Protein AF-A0A7S1AY94-F1 (afdb_monomer_lite)

Structure (mmCIF, N/CA/C/O backbone):
data_AF-A0A7S1AY94-F1
#
_entry.id   AF-A0A7S1AY94-F1
#
loop_
_atom_site.group_PDB
_atom_site.id
_atom_site.type_symbol
_atom_site.label_atom_id
_atom_site.label_alt_id
_atom_site.label_comp_id
_atom_site.label_asym_id
_atom_site.label_entity_id
_atom_site.label_seq_id
_atom_site.pdbx_PDB_ins_code
_atom_site.Cartn_x
_atom_site.Cartn_y
_atom_site.Cartn_z
_atom_site.occupancy
_atom_site.B_iso_or_equiv
_atom_site.auth_seq_id
_atom_site.auth_comp_id
_atom_site.auth_asym_id
_atom_site.auth_atom_id
_atom_site.pdbx_PDB_model_num
ATOM 1 N N . PRO A 1 1 ? 7.513 -15.295 -4.481 1.00 57.03 1 PRO A N 1
ATOM 2 C CA . PRO A 1 1 ? 7.893 -14.793 -3.135 1.00 57.03 1 PRO A CA 1
ATOM 3 C C . PRO A 1 1 ? 6.820 -13.921 -2.450 1.00 57.03 1 PRO A C 1
ATOM 5 O O . PRO A 1 1 ? 6.559 -14.142 -1.277 1.00 57.03 1 PRO A O 1
ATOM 8 N N . ILE A 1 2 ? 6.185 -12.974 -3.158 1.00 75.19 2 ILE A N 1
ATOM 9 C CA . ILE A 1 2 ? 5.280 -11.975 -2.547 1.00 75.19 2 ILE A CA 1
ATOM 10 C C . ILE A 1 2 ? 3.963 -12.587 -2.041 1.00 75.19 2 ILE A C 1
ATOM 12 O O . ILE A 1 2 ? 3.565 -12.333 -0.910 1.00 75.19 2 ILE A O 1
ATOM 16 N N . VAL A 1 3 ? 3.303 -13.433 -2.843 1.00 84.75 3 VAL A N 1
ATOM 17 C CA . VAL A 1 3 ? 1.986 -13.995 -2.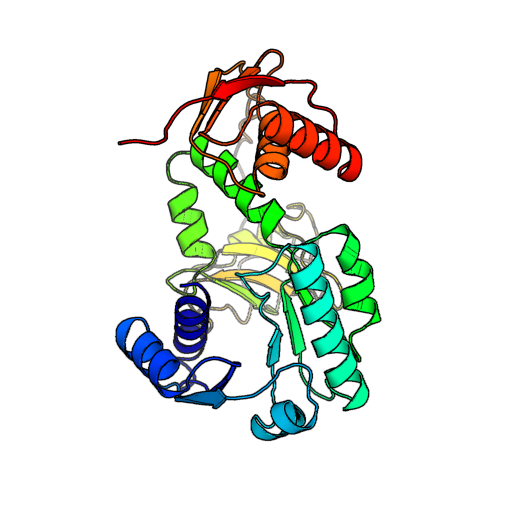480 1.00 84.75 3 VAL A CA 1
ATOM 18 C C . VAL A 1 3 ? 2.028 -14.844 -1.199 1.00 84.75 3 VAL A C 1
ATOM 20 O O . VAL A 1 3 ? 1.180 -14.614 -0.343 1.00 84.75 3 VAL A O 1
ATOM 23 N N . PRO A 1 4 ? 2.991 -15.770 -0.989 1.00 88.81 4 PRO A N 1
ATOM 24 C CA . PRO A 1 4 ? 3.096 -16.480 0.287 1.00 88.81 4 PRO A CA 1
ATOM 25 C C . PRO A 1 4 ? 3.266 -15.546 1.491 1.00 88.81 4 PRO A C 1
ATOM 27 O O . PRO A 1 4 ? 2.550 -15.702 2.473 1.00 88.81 4 PRO A O 1
ATOM 30 N N . ALA A 1 5 ? 4.144 -14.541 1.404 1.00 87.56 5 ALA A N 1
ATOM 31 C CA . ALA A 1 5 ? 4.337 -13.580 2.490 1.00 87.56 5 ALA A CA 1
ATOM 32 C C . ALA A 1 5 ? 3.034 -12.830 2.815 1.00 87.56 5 ALA A C 1
ATOM 34 O O . ALA A 1 5 ? 2.605 -12.825 3.963 1.00 87.56 5 ALA A O 1
ATOM 35 N N . LEU A 1 6 ? 2.337 -12.316 1.794 1.00 89.75 6 LEU A N 1
ATOM 36 C CA . LEU A 1 6 ? 1.037 -11.660 1.959 1.00 89.75 6 LEU A CA 1
ATOM 37 C C . LEU A 1 6 ? 0.004 -12.574 2.635 1.00 89.75 6 LEU A C 1
ATOM 39 O O . LEU A 1 6 ? -0.715 -12.144 3.531 1.00 89.75 6 LEU A O 1
ATOM 43 N N . VAL A 1 7 ? -0.081 -13.842 2.222 1.00 92.62 7 VAL A N 1
ATOM 44 C CA . VAL A 1 7 ? -1.015 -14.802 2.830 1.00 92.62 7 VAL A CA 1
ATOM 45 C C . VAL A 1 7 ? -0.649 -15.071 4.288 1.00 92.62 7 VAL A C 1
ATOM 47 O O . VAL A 1 7 ? -1.552 -15.159 5.116 1.00 92.62 7 VAL A O 1
ATOM 50 N N . SER A 1 8 ? 0.643 -15.173 4.609 1.00 91.62 8 SER A N 1
ATOM 51 C CA . SER A 1 8 ? 1.118 -15.349 5.985 1.00 91.62 8 SER A CA 1
ATOM 52 C C . SER A 1 8 ? 0.701 -14.176 6.876 1.00 91.62 8 SER A C 1
ATOM 54 O O . SER A 1 8 ? 0.123 -14.406 7.934 1.00 91.62 8 SER A O 1
ATOM 56 N N . GLU A 1 9 ? 0.910 -12.939 6.418 1.00 89.81 9 GLU A N 1
ATOM 57 C CA . GLU A 1 9 ? 0.506 -11.722 7.138 1.00 89.81 9 GLU A CA 1
ATOM 58 C C . GLU A 1 9 ? -1.014 -11.674 7.368 1.00 89.81 9 GLU A C 1
ATOM 60 O O . GLU A 1 9 ? -1.475 -11.445 8.482 1.00 89.81 9 GLU A O 1
ATOM 65 N N . LEU A 1 10 ?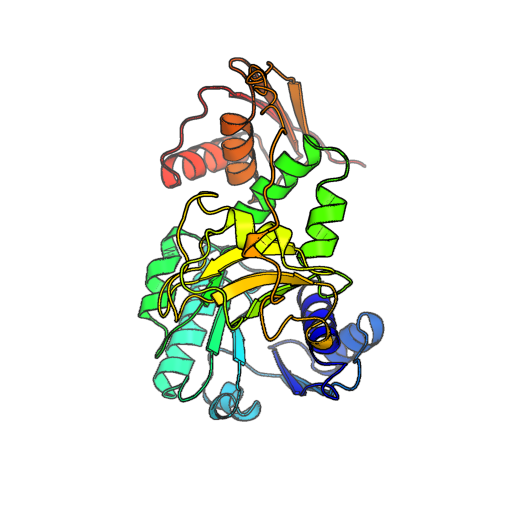 -1.823 -11.997 6.351 1.00 91.31 10 LEU A N 1
ATOM 66 C CA . LEU A 1 10 ? -3.287 -12.043 6.491 1.00 91.31 10 LEU A CA 1
ATOM 67 C C . LEU A 1 10 ? -3.768 -13.114 7.479 1.00 91.31 10 LEU A C 1
ATOM 69 O O . LEU A 1 10 ? -4.789 -12.923 8.145 1.00 91.31 10 LEU A O 1
ATOM 73 N N . CYS A 1 11 ? -3.072 -14.253 7.539 1.00 92.12 11 CYS A N 1
ATOM 74 C CA . CYS A 1 11 ? -3.369 -15.309 8.501 1.00 92.12 11 CYS A CA 1
ATOM 75 C C . CYS A 1 11 ? -3.012 -14.864 9.923 1.00 92.12 11 CYS A C 1
ATOM 77 O O . CYS A 1 11 ? -3.796 -15.095 10.845 1.00 92.12 11 CYS A O 1
ATOM 79 N N . PHE A 1 12 ? -1.863 -14.206 10.088 1.00 89.19 12 PHE A N 1
ATOM 80 C CA . PHE A 1 12 ? -1.405 -13.685 11.372 1.00 89.19 12 PHE A CA 1
ATOM 81 C C . PHE A 1 12 ? -2.360 -12.614 11.919 1.00 89.19 12 PHE A C 1
ATOM 83 O O . PHE A 1 12 ? -2.876 -12.772 13.022 1.00 89.19 12 PHE A O 1
ATOM 90 N N . ALA A 1 13 ? -2.738 -11.632 11.094 1.00 87.00 13 ALA A N 1
ATOM 91 C CA . ALA A 1 13 ? -3.668 -10.545 11.438 1.00 87.00 13 ALA A CA 1
ATOM 92 C C . ALA A 1 13 ? -5.055 -11.008 11.932 1.00 87.00 13 ALA A C 1
ATOM 94 O O . ALA A 1 13 ? -5.860 -10.227 12.442 1.00 87.00 13 ALA A O 1
ATOM 95 N N . ARG A 1 14 ? -5.412 -12.275 11.692 1.00 89.25 14 ARG A N 1
ATOM 96 C CA . ARG A 1 14 ? -6.701 -12.862 12.083 1.00 89.25 14 ARG A CA 1
ATOM 97 C C . ARG A 1 14 ? -6.565 -13.953 13.133 1.00 89.25 14 ARG A C 1
ATOM 99 O O . ARG A 1 14 ? -7.587 -14.501 13.542 1.00 89.25 14 ARG A O 1
ATOM 106 N N . GLN A 1 15 ? -5.352 -14.247 13.590 1.00 88.38 15 GLN A N 1
ATOM 107 C CA . GLN A 1 15 ? -5.077 -15.338 14.518 1.00 88.38 15 GLN A CA 1
ATOM 108 C C . GLN A 1 15 ? -5.901 -15.222 15.806 1.00 88.38 15 GLN A C 1
ATOM 110 O O . GLN A 1 15 ? -6.488 -16.212 16.248 1.00 88.38 15 GLN A O 1
ATOM 115 N N . GLU A 1 16 ? -5.991 -14.017 16.369 1.00 82.44 16 GLU A N 1
ATOM 116 C CA . GLU A 1 16 ? -6.664 -13.770 17.648 1.00 82.44 16 GLU A CA 1
ATOM 117 C C . GLU A 1 16 ? -8.185 -13.912 17.591 1.00 82.44 16 GLU A C 1
ATOM 119 O O . GLU A 1 16 ? -8.822 -14.323 18.558 1.00 82.44 16 GLU A O 1
ATOM 124 N N . VAL A 1 17 ? -8.780 -13.639 16.428 1.00 86.19 17 VAL A N 1
ATOM 125 C CA . VAL A 1 17 ? -10.224 -13.801 16.200 1.00 86.19 17 VAL A CA 1
ATOM 126 C C . VAL A 1 17 ? -10.589 -15.203 15.694 1.00 86.19 17 VAL A C 1
ATOM 128 O O . VAL A 1 17 ? -11.704 -15.414 15.218 1.00 86.19 17 VAL A O 1
ATOM 131 N N . GLY A 1 18 ? -9.666 -16.166 15.801 1.00 89.06 18 GLY A N 1
ATOM 132 C CA . GLY A 1 18 ? -9.879 -17.568 15.427 1.00 89.06 18 GLY A CA 1
ATOM 133 C C . GLY A 1 18 ? -9.477 -17.929 13.994 1.00 89.06 18 GLY A C 1
ATOM 134 O O . GLY A 1 18 ? -9.800 -19.023 13.539 1.00 89.06 18 GLY A O 1
ATOM 135 N N . GLY A 1 19 ? -8.761 -17.046 13.295 1.00 91.50 19 GLY A N 1
ATOM 136 C CA . GLY A 1 19 ? -8.315 -17.231 11.915 1.00 91.50 19 GLY A CA 1
ATOM 137 C C . GLY A 1 19 ? -9.287 -16.676 10.870 1.00 91.50 19 GLY A C 1
ATOM 138 O O . GLY A 1 19 ? -10.294 -16.034 11.170 1.00 91.50 19 GLY A O 1
ATOM 139 N N . THR A 1 20 ? -8.962 -16.895 9.597 1.00 93.88 20 THR A N 1
ATOM 140 C CA . THR A 1 20 ? -9.787 -16.480 8.453 1.00 93.88 20 THR A CA 1
ATOM 141 C C . THR A 1 20 ? -9.747 -17.506 7.322 1.00 93.88 20 THR A C 1
ATOM 143 O O . THR A 1 20 ? -8.946 -18.437 7.331 1.00 93.88 20 THR A O 1
ATOM 146 N N . VAL A 1 21 ? -10.604 -17.346 6.316 1.00 95.19 21 VAL A N 1
ATOM 147 C CA . VAL A 1 21 ? -10.530 -18.127 5.076 1.00 95.19 21 VAL A CA 1
ATOM 148 C C . VAL A 1 21 ? -9.922 -17.255 3.983 1.00 95.19 21 VAL A C 1
ATOM 150 O O . VAL A 1 21 ? -10.494 -16.228 3.620 1.00 95.19 21 VAL A O 1
ATOM 153 N N . VAL A 1 22 ? -8.777 -17.671 3.442 1.00 95.56 22 VAL A N 1
ATOM 154 C CA . VAL A 1 22 ? -8.109 -17.004 2.316 1.00 95.56 22 VAL A CA 1
ATOM 155 C C . VAL A 1 22 ? -8.263 -17.875 1.077 1.00 95.56 22 VAL A C 1
ATOM 157 O O . VAL A 1 22 ? -7.806 -19.015 1.051 1.00 95.56 22 VAL A O 1
ATOM 160 N N . VAL A 1 23 ? -8.898 -17.354 0.030 1.00 96.06 23 VAL A N 1
ATOM 161 C CA . VAL A 1 23 ? -9.056 -18.079 -1.237 1.00 96.06 23 VAL A CA 1
ATOM 162 C C . VAL A 1 23 ? -8.134 -17.470 -2.288 1.00 96.06 23 VAL A C 1
ATOM 164 O O . VAL A 1 23 ? -8.206 -16.275 -2.560 1.00 96.06 23 VAL A O 1
ATOM 167 N N . LEU A 1 24 ? -7.272 -18.293 -2.883 1.00 95.31 24 LEU A N 1
ATOM 168 C CA . LEU A 1 24 ? -6.313 -17.897 -3.911 1.00 95.31 24 LEU A CA 1
ATOM 169 C C . LEU A 1 24 ? -6.760 -18.432 -5.270 1.00 95.31 24 LEU A C 1
ATOM 171 O O . LEU A 1 24 ? -6.853 -19.647 -5.458 1.00 95.31 24 LEU A O 1
ATOM 175 N N . LEU A 1 25 ? -7.002 -17.528 -6.220 1.00 95.50 25 LEU A N 1
ATOM 176 C CA . LEU A 1 25 ? -7.240 -17.855 -7.624 1.00 95.50 25 LEU A CA 1
ATOM 177 C C . LEU A 1 25 ? -5.982 -17.551 -8.437 1.00 95.50 25 LEU A C 1
ATOM 179 O O . LEU A 1 25 ? -5.492 -16.424 -8.421 1.00 95.50 25 LEU A O 1
ATOM 183 N N . THR A 1 26 ? -5.458 -18.542 -9.151 1.00 92.88 26 THR A N 1
ATOM 184 C CA . THR A 1 26 ? -4.238 -18.384 -9.955 1.00 92.88 26 THR A CA 1
ATOM 185 C C . THR A 1 26 ? -4.252 -19.291 -11.179 1.00 92.88 26 THR A C 1
ATOM 187 O O . THR A 1 26 ? -4.924 -20.315 -11.192 1.00 92.88 26 THR A O 1
ATOM 190 N N . GLN A 1 27 ? -3.492 -18.941 -12.214 1.00 91.50 27 GLN A N 1
ATOM 191 C CA . GLN A 1 27 ? -3.277 -19.816 -13.373 1.00 91.50 27 GLN A CA 1
ATOM 192 C C . GLN A 1 27 ? -2.180 -20.864 -13.129 1.00 91.50 27 GLN A C 1
ATOM 194 O O . GLN A 1 27 ? -1.990 -21.752 -13.956 1.00 91.50 27 GLN A O 1
ATOM 199 N N . LEU A 1 28 ? -1.464 -20.772 -12.005 1.00 91.62 28 LEU A N 1
ATOM 200 C CA . LEU A 1 28 ? -0.450 -21.749 -11.617 1.00 91.62 28 LEU A CA 1
ATOM 201 C C . LEU A 1 28 ? -1.079 -23.091 -11.207 1.00 91.62 28 LEU A C 1
ATOM 203 O O . LEU A 1 28 ? -2.251 -23.176 -10.814 1.00 91.62 28 LEU A O 1
ATOM 207 N N . SER A 1 29 ? -0.261 -24.145 -11.273 1.00 93.62 29 SER A N 1
ATOM 208 C CA . SER A 1 29 ? -0.599 -25.472 -10.756 1.00 93.62 29 SER A CA 1
ATOM 209 C C . SER A 1 29 ? -0.996 -25.372 -9.287 1.00 93.62 29 SER A C 1
ATOM 211 O O . SER A 1 29 ? -0.263 -24.831 -8.459 1.00 93.62 29 SER A O 1
ATOM 213 N N . LYS A 1 30 ? -2.169 -25.919 -8.956 1.00 93.44 30 LYS A N 1
ATOM 214 C CA . LYS A 1 30 ? -2.660 -25.975 -7.577 1.00 93.44 30 LYS A CA 1
ATOM 215 C C . LYS A 1 30 ? -1.642 -26.639 -6.642 1.00 93.44 30 LYS A C 1
ATOM 217 O O . LYS A 1 30 ? -1.461 -26.160 -5.530 1.00 93.44 30 LYS A O 1
ATOM 222 N N . ILE A 1 31 ? -1.010 -27.724 -7.092 1.00 94.06 31 ILE A N 1
ATOM 223 C CA . ILE A 1 31 ? -0.069 -28.518 -6.287 1.00 94.06 31 ILE A CA 1
ATOM 224 C C . ILE A 1 31 ? 1.143 -27.657 -5.929 1.00 94.06 31 ILE A C 1
ATOM 226 O O . ILE A 1 31 ? 1.436 -27.474 -4.754 1.00 94.06 31 ILE A O 1
ATOM 230 N N . ASP A 1 32 ? 1.757 -27.034 -6.933 1.00 92.25 32 ASP A N 1
ATOM 231 C CA . ASP A 1 32 ? 2.959 -26.215 -6.777 1.00 92.25 32 ASP A CA 1
ATOM 232 C C . ASP A 1 32 ? 2.709 -25.030 -5.835 1.00 92.25 32 ASP A C 1
ATOM 234 O O . ASP A 1 32 ? 3.551 -24.684 -5.008 1.00 92.25 32 ASP A O 1
ATOM 238 N N . VAL A 1 33 ? 1.528 -24.410 -5.938 1.00 92.25 33 VAL A N 1
ATOM 239 C CA . VAL A 1 33 ? 1.134 -23.295 -5.069 1.00 92.25 33 VAL A CA 1
ATOM 240 C C . VAL A 1 33 ? 0.911 -23.771 -3.638 1.00 92.25 33 VAL A C 1
ATOM 242 O O . VAL A 1 33 ? 1.381 -23.122 -2.707 1.00 92.25 33 VAL A O 1
ATOM 245 N N . GLU A 1 34 ? 0.215 -24.890 -3.433 1.00 92.50 34 GLU A N 1
ATOM 246 C CA . GLU A 1 34 ? 0.016 -25.446 -2.092 1.00 92.50 34 GLU A CA 1
ATOM 247 C C . GLU A 1 34 ? 1.340 -25.850 -1.435 1.00 92.50 34 GLU A C 1
ATOM 249 O O . GLU A 1 34 ? 1.535 -25.573 -0.251 1.00 92.50 34 GLU A O 1
ATOM 254 N N . ASP A 1 35 ? 2.263 -26.443 -2.188 1.00 92.00 35 ASP A N 1
ATOM 255 C CA . ASP A 1 35 ? 3.587 -26.813 -1.688 1.00 92.00 35 ASP A CA 1
ATOM 256 C C . ASP A 1 35 ? 4.425 -25.575 -1.355 1.00 92.00 35 ASP A C 1
ATOM 258 O O . ASP A 1 35 ? 5.031 -25.506 -0.281 1.00 92.00 35 ASP A O 1
ATOM 262 N N . ALA A 1 36 ? 4.384 -24.546 -2.208 1.00 90.44 36 ALA A N 1
ATOM 263 C CA . ALA A 1 36 ? 5.028 -23.268 -1.930 1.00 90.44 36 ALA A CA 1
ATOM 264 C C . ALA A 1 36 ? 4.465 -22.603 -0.664 1.00 90.44 36 ALA A C 1
ATOM 266 O O . ALA A 1 36 ? 5.237 -22.067 0.129 1.00 90.44 36 ALA A O 1
ATOM 267 N N . LEU A 1 37 ? 3.149 -22.651 -0.437 1.00 91.75 37 LEU A N 1
ATOM 268 C CA . LEU A 1 37 ? 2.537 -22.119 0.784 1.00 91.75 37 LEU A CA 1
ATOM 269 C C . LEU A 1 37 ? 2.984 -22.922 2.011 1.00 91.75 37 LEU A C 1
ATOM 271 O O . LEU A 1 37 ? 3.516 -22.337 2.951 1.00 91.75 37 LEU A O 1
ATOM 275 N N . ARG A 1 38 ? 2.864 -24.256 1.986 1.00 89.75 38 ARG A N 1
ATOM 276 C CA . ARG A 1 38 ? 3.280 -25.126 3.107 1.00 89.75 38 ARG A CA 1
ATOM 277 C C . ARG A 1 38 ? 4.739 -24.912 3.513 1.00 89.75 38 ARG A C 1
ATOM 279 O O . ARG A 1 38 ? 5.054 -25.019 4.693 1.00 89.75 38 ARG A O 1
ATOM 286 N N . ALA A 1 39 ? 5.609 -24.613 2.551 1.00 88.69 39 ALA A N 1
ATOM 287 C CA . ALA A 1 39 ? 7.023 -24.369 2.808 1.00 88.69 39 ALA A CA 1
ATOM 288 C C . ALA A 1 39 ? 7.324 -22.987 3.420 1.00 88.69 39 ALA A C 1
ATOM 290 O O . ALA A 1 39 ? 8.357 -22.840 4.069 1.00 88.69 39 ALA A O 1
ATOM 291 N N . HIS A 1 40 ? 6.464 -21.980 3.218 1.00 85.00 40 HIS A N 1
ATOM 292 C CA . HIS A 1 40 ? 6.807 -20.579 3.505 1.00 85.00 40 HIS A CA 1
ATOM 293 C C . HIS A 1 40 ? 5.875 -19.860 4.486 1.00 85.00 40 HIS A C 1
ATOM 295 O O . HIS A 1 40 ? 6.230 -18.762 4.910 1.00 85.00 40 HIS A O 1
ATOM 301 N N . ILE A 1 41 ? 4.705 -20.410 4.837 1.00 88.94 41 ILE A N 1
ATOM 302 C CA . ILE A 1 41 ? 3.705 -19.668 5.625 1.00 88.94 41 ILE A CA 1
ATOM 303 C C . ILE A 1 41 ? 3.265 -20.396 6.891 1.00 88.94 41 ILE A C 1
ATOM 305 O O . ILE A 1 41 ? 3.194 -21.626 6.945 1.00 88.94 41 ILE A O 1
ATOM 309 N N . ARG A 1 42 ? 2.896 -19.608 7.905 1.00 87.38 42 ARG A N 1
ATOM 310 C CA . ARG A 1 42 ? 2.155 -20.089 9.074 1.00 87.38 42 ARG A CA 1
ATOM 311 C C . ARG A 1 42 ? 0.677 -19.789 8.871 1.00 87.38 42 ARG A C 1
ATOM 313 O O . ARG A 1 42 ? 0.300 -18.657 8.605 1.00 87.38 42 ARG A O 1
ATOM 320 N N . PHE A 1 43 ? -0.162 -20.812 9.005 1.00 89.06 43 PHE A N 1
ATOM 321 C CA . PHE A 1 43 ? -1.597 -20.671 8.762 1.00 89.06 43 PHE A CA 1
ATOM 322 C C . PHE A 1 43 ? -2.352 -20.006 9.919 1.00 89.06 43 PHE A C 1
ATOM 324 O O . PHE A 1 43 ? -3.442 -19.517 9.685 1.00 89.06 43 PHE A O 1
ATOM 331 N N . SER A 1 44 ? -1.819 -19.969 11.147 1.00 89.12 44 SER A N 1
ATOM 332 C CA . SER A 1 44 ? -2.395 -19.201 12.270 1.00 89.12 44 SER A CA 1
ATOM 333 C C . SER A 1 44 ? -3.923 -19.344 12.430 1.00 89.12 44 SER A C 1
ATOM 335 O O . SER A 1 44 ? -4.661 -18.365 12.389 1.00 89.12 44 SER A O 1
ATOM 337 N N . ASN A 1 45 ? -4.412 -20.586 12.555 1.00 92.38 45 ASN A N 1
ATOM 338 C CA . ASN A 1 45 ? -5.842 -20.961 12.619 1.00 92.38 45 ASN A CA 1
ATOM 339 C C . ASN A 1 45 ? -6.681 -20.642 11.364 1.00 92.38 45 ASN A C 1
ATOM 341 O O . ASN A 1 45 ? -7.883 -20.886 11.339 1.00 92.38 45 ASN A O 1
ATOM 345 N N . SER A 1 46 ? -6.057 -20.136 10.305 1.00 95.19 46 SER A N 1
ATOM 346 C CA . SER A 1 46 ? -6.700 -19.797 9.040 1.00 95.19 46 SER A CA 1
ATOM 347 C C . SER A 1 46 ? -6.705 -20.972 8.061 1.00 95.19 46 SER A C 1
ATOM 349 O O . SER A 1 46 ? -5.875 -21.884 8.113 1.00 95.19 46 SER A O 1
ATOM 351 N N . HIS A 1 47 ? -7.638 -20.933 7.116 1.00 94.31 47 HIS A N 1
ATOM 352 C CA . HIS A 1 47 ? -7.764 -21.911 6.042 1.00 94.31 47 HIS A CA 1
ATOM 353 C C . HIS A 1 47 ? -7.460 -21.261 4.696 1.00 94.31 47 HIS A C 1
ATOM 355 O O . HIS A 1 47 ? -8.164 -20.347 4.269 1.00 94.31 47 HIS A O 1
ATOM 361 N N . VAL A 1 48 ? -6.435 -21.759 4.001 1.00 94.94 48 VAL A N 1
ATOM 362 C CA . VAL A 1 48 ? -6.082 -21.284 2.658 1.00 94.94 48 VAL A CA 1
ATOM 363 C C . VAL A 1 48 ? -6.585 -22.273 1.615 1.00 94.94 48 VAL A C 1
ATOM 365 O O . VAL A 1 48 ? -6.278 -23.464 1.666 1.00 94.94 48 VAL A O 1
ATOM 368 N N . VAL A 1 49 ? -7.363 -21.778 0.658 1.00 95.00 49 VAL A N 1
ATOM 369 C CA . VAL A 1 49 ? -7.980 -22.576 -0.402 1.00 95.00 49 VAL A CA 1
ATOM 370 C C . VAL A 1 49 ? -7.435 -22.125 -1.748 1.00 95.00 49 VAL A C 1
ATOM 372 O O . VAL A 1 49 ? -7.663 -20.994 -2.163 1.00 95.00 49 VAL A O 1
ATOM 375 N N . VAL A 1 50 ? -6.763 -23.020 -2.469 1.00 95.38 50 VAL A N 1
ATOM 376 C CA . VAL A 1 50 ? -6.231 -22.725 -3.807 1.00 95.38 50 VAL A CA 1
ATOM 377 C C . VAL A 1 50 ? -7.198 -23.217 -4.887 1.00 95.38 50 VAL A C 1
ATOM 379 O O . VAL A 1 50 ? -7.728 -24.339 -4.825 1.00 95.38 50 VAL A O 1
ATOM 382 N N . ARG A 1 51 ? -7.446 -22.376 -5.892 1.00 95.81 51 ARG A N 1
ATOM 383 C CA . ARG A 1 51 ? -8.187 -22.706 -7.113 1.00 95.81 51 ARG A CA 1
ATOM 384 C C . ARG A 1 51 ? -7.378 -22.290 -8.334 1.00 95.81 51 ARG A C 1
ATOM 386 O O . ARG A 1 51 ? -6.825 -21.195 -8.377 1.00 95.81 51 ARG A O 1
ATOM 393 N N . THR A 1 52 ? -7.355 -23.166 -9.333 1.00 95.81 52 THR A N 1
ATOM 394 C CA . THR A 1 52 ? -6.755 -22.860 -10.630 1.00 95.81 52 THR A CA 1
ATOM 395 C C . THR A 1 52 ? -7.814 -22.285 -11.566 1.00 95.81 52 THR A C 1
ATOM 397 O O . THR A 1 52 ? -8.885 -22.878 -11.725 1.00 95.81 52 THR A O 1
ATOM 400 N N . GLY A 1 53 ? -7.523 -21.139 -12.174 1.00 94.75 53 GLY A N 1
ATOM 401 C CA . GLY A 1 53 ? -8.417 -20.453 -13.103 1.00 94.75 53 GLY A CA 1
ATOM 402 C C . GLY A 1 53 ? -7.858 -19.114 -13.575 1.00 94.75 53 GLY A C 1
ATOM 403 O O . GLY A 1 53 ? -6.821 -18.645 -13.104 1.00 94.75 53 GLY A O 1
ATOM 404 N N . ASP A 1 54 ? -8.544 -18.506 -14.532 1.00 93.00 54 ASP A N 1
ATOM 405 C CA . ASP A 1 54 ? -8.211 -17.203 -15.084 1.00 93.00 54 ASP A CA 1
ATOM 406 C C . ASP A 1 54 ? -9.007 -16.095 -14.388 1.00 93.00 54 ASP A C 1
ATOM 408 O O . ASP A 1 54 ? -10.231 -16.033 -14.469 1.00 93.00 54 ASP A O 1
ATOM 412 N N . VAL A 1 55 ? -8.295 -15.173 -13.744 1.00 91.44 55 VAL A N 1
ATOM 413 C CA . VAL A 1 55 ? -8.870 -14.005 -13.058 1.00 91.44 55 VAL A CA 1
ATOM 414 C C . VAL A 1 55 ? -9.670 -13.081 -13.988 1.00 91.44 55 VAL A C 1
ATOM 416 O O . VAL A 1 55 ? -10.487 -12.298 -13.511 1.00 91.44 55 VAL A O 1
ATOM 419 N N . ALA A 1 56 ? -9.465 -13.174 -15.306 1.00 88.81 56 ALA A N 1
ATOM 420 C CA . ALA A 1 56 ? -10.223 -12.426 -16.307 1.00 88.81 56 ALA A CA 1
ATOM 421 C C . ALA A 1 56 ? -11.568 -13.078 -16.689 1.00 88.81 56 ALA A C 1
ATOM 423 O O . ALA A 1 56 ? -12.316 -12.519 -17.490 1.00 88.81 56 ALA A O 1
ATOM 424 N N . LYS A 1 57 ? -11.893 -14.265 -16.159 1.00 94.06 57 LYS A N 1
ATOM 425 C CA . LYS A 1 57 ? -13.137 -14.980 -16.476 1.00 94.06 57 LYS A CA 1
ATOM 426 C C . LYS A 1 57 ? -14.093 -14.950 -15.294 1.00 94.06 57 LYS A C 1
ATOM 428 O O . LYS A 1 57 ? -13.778 -15.426 -14.206 1.00 94.06 57 LYS A O 1
ATOM 433 N N . ALA A 1 58 ? -15.312 -14.473 -15.537 1.00 92.94 58 ALA A N 1
ATOM 434 C CA . ALA A 1 58 ? -16.362 -14.428 -14.519 1.00 92.94 58 ALA A CA 1
ATOM 435 C C . ALA A 1 58 ? -16.675 -15.819 -13.931 1.00 92.94 58 ALA A C 1
ATOM 437 O O . ALA A 1 58 ? -16.936 -15.940 -12.739 1.00 92.94 58 ALA A O 1
ATOM 438 N N . GLU A 1 59 ? -16.597 -16.866 -14.756 1.00 94.56 59 GLU A N 1
ATOM 439 C CA . GLU A 1 59 ? -16.809 -18.266 -14.366 1.00 94.56 59 GLU A CA 1
ATOM 440 C C . GLU A 1 59 ? -15.801 -18.725 -13.302 1.00 94.56 59 GLU A C 1
ATOM 442 O O . GLU A 1 59 ? -16.156 -19.397 -12.335 1.00 94.56 59 GLU A O 1
ATOM 447 N N . ASP A 1 60 ? -14.534 -18.337 -13.467 1.00 95.56 60 ASP A N 1
ATOM 448 C CA . ASP A 1 60 ? -13.445 -18.714 -12.569 1.00 95.56 60 ASP A CA 1
ATOM 449 C C . ASP A 1 60 ? -13.482 -17.903 -11.270 1.00 95.56 60 ASP A C 1
ATOM 451 O O . ASP A 1 60 ? -13.221 -18.445 -10.195 1.00 95.56 60 ASP A O 1
ATOM 455 N N . LEU A 1 61 ? -13.895 -16.635 -11.342 1.00 93.62 61 LEU A N 1
ATOM 456 C CA . LEU A 1 61 ? -14.185 -15.820 -10.160 1.00 93.62 61 LEU A CA 1
ATOM 457 C C . LEU A 1 61 ? -15.378 -16.369 -9.350 1.00 93.62 61 LEU A C 1
ATOM 459 O O . LEU A 1 61 ? -15.404 -16.255 -8.122 1.00 93.62 61 LEU A O 1
ATOM 463 N N . ASP A 1 62 ? -16.354 -17.007 -10.002 1.00 91.81 62 ASP A N 1
ATOM 464 C CA . ASP A 1 62 ? -17.482 -17.650 -9.315 1.00 91.81 62 ASP A CA 1
ATOM 465 C C . ASP A 1 62 ? -17.038 -18.915 -8.551 1.00 91.81 62 ASP A C 1
ATOM 467 O O . ASP A 1 62 ? -17.534 -19.168 -7.453 1.00 91.81 62 ASP A O 1
ATOM 471 N N . LYS A 1 63 ? -16.019 -19.652 -9.038 1.00 92.50 63 LYS A N 1
ATOM 472 C CA . LYS A 1 63 ? -15.430 -20.820 -8.333 1.00 92.50 63 LYS A CA 1
ATOM 473 C C . LYS A 1 63 ? -14.854 -20.480 -6.958 1.00 92.50 63 LYS A C 1
ATOM 475 O O . LYS A 1 63 ? -14.732 -21.368 -6.111 1.00 92.50 63 LYS A O 1
ATOM 480 N N . VAL A 1 64 ? -14.450 -19.228 -6.754 1.00 93.25 64 VAL A N 1
ATOM 481 C CA . VAL A 1 64 ? -13.904 -18.724 -5.484 1.00 93.25 64 VAL A CA 1
ATOM 482 C C . VAL A 1 64 ? -14.927 -17.928 -4.679 1.00 93.25 64 VAL A C 1
ATOM 484 O O . VAL A 1 64 ? -14.570 -17.311 -3.680 1.00 93.25 64 VAL A O 1
ATOM 487 N N . SER A 1 65 ? -16.202 -17.958 -5.082 1.00 90.19 65 SER A N 1
ATOM 488 C CA . SER A 1 65 ? -17.289 -17.242 -4.412 1.00 90.19 65 SER A CA 1
ATOM 489 C C . SER A 1 65 ? -16.988 -15.753 -4.223 1.00 90.19 65 SER A C 1
ATOM 491 O O . SER A 1 65 ? -17.300 -15.195 -3.170 1.00 90.19 65 SER A O 1
ATOM 493 N N . VAL A 1 66 ? -16.411 -15.091 -5.242 1.00 89.94 66 VAL A N 1
ATOM 494 C CA . VAL A 1 66 ? -16.000 -13.672 -5.160 1.00 89.94 66 VAL A CA 1
ATOM 495 C C . VAL A 1 66 ? -17.124 -12.773 -4.632 1.00 89.94 66 VAL A C 1
ATOM 497 O O . VAL A 1 66 ? -16.881 -11.865 -3.846 1.00 89.94 66 VAL A O 1
ATOM 500 N N . LYS A 1 67 ? -18.380 -13.087 -4.980 1.00 87.56 67 LYS A N 1
ATOM 501 C CA . LYS A 1 67 ? -19.578 -12.336 -4.579 1.00 87.56 67 LYS A CA 1
ATOM 502 C C . LYS A 1 67 ? -19.790 -12.267 -3.063 1.00 87.56 67 LYS A C 1
ATOM 504 O O . LYS A 1 67 ? -20.382 -11.301 -2.596 1.00 87.56 67 LYS A O 1
ATOM 509 N N . ASN A 1 68 ? -19.305 -13.267 -2.328 1.00 88.44 68 ASN A N 1
ATOM 510 C CA . ASN A 1 68 ? -19.451 -13.393 -0.877 1.00 88.44 68 ASN A CA 1
ATOM 511 C C . ASN A 1 68 ? -18.184 -12.953 -0.123 1.00 88.44 68 ASN A C 1
ATOM 513 O O . ASN A 1 68 ? -18.146 -13.017 1.105 1.00 88.44 68 ASN A O 1
ATOM 517 N N . ALA A 1 69 ? -17.126 -12.555 -0.835 1.00 89.56 69 ALA A N 1
ATOM 518 C CA . ALA A 1 69 ? -15.875 -12.152 -0.215 1.00 89.56 69 ALA A CA 1
ATOM 519 C C . ALA A 1 69 ? -16.015 -10.772 0.442 1.00 89.56 69 ALA A C 1
ATOM 521 O O . ALA A 1 69 ? -16.403 -9.800 -0.209 1.00 89.56 69 ALA A O 1
ATOM 522 N N . ARG A 1 70 ? -15.629 -10.680 1.723 1.00 89.56 70 ARG A N 1
ATOM 523 C CA . ARG A 1 70 ? -15.531 -9.405 2.457 1.00 89.56 70 ARG A CA 1
ATOM 524 C C . ARG A 1 70 ? -14.480 -8.479 1.843 1.00 89.56 70 ARG A C 1
ATOM 526 O O . ARG A 1 70 ? -14.680 -7.270 1.783 1.00 89.56 70 ARG A O 1
ATOM 533 N N . THR A 1 71 ? -13.361 -9.048 1.404 1.00 91.31 71 THR A N 1
ATOM 534 C CA . THR A 1 71 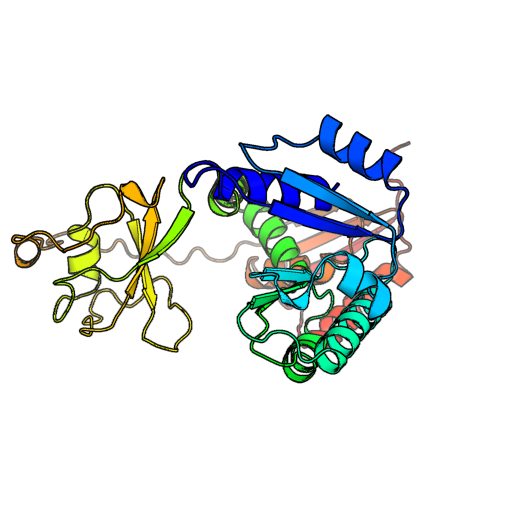? -12.251 -8.313 0.798 1.00 91.31 71 THR A CA 1
ATOM 535 C C . THR A 1 71 ? -11.713 -9.104 -0.386 1.00 91.31 71 THR A C 1
ATOM 537 O O . THR A 1 71 ? -11.495 -10.309 -0.262 1.00 91.31 71 THR A O 1
ATOM 540 N N . VAL A 1 72 ? -11.478 -8.437 -1.516 1.00 92.56 72 VAL A N 1
ATOM 541 C CA . VAL A 1 72 ? -10.750 -9.012 -2.659 1.00 92.56 72 VAL A CA 1
ATOM 542 C C . VAL A 1 72 ? -9.490 -8.196 -2.890 1.00 92.56 72 VAL A C 1
ATOM 544 O O . VAL A 1 72 ? -9.560 -6.981 -3.077 1.00 92.56 72 VAL A O 1
ATOM 547 N N . LEU A 1 73 ? -8.354 -8.889 -2.878 1.00 93.50 73 LEU A N 1
ATOM 548 C CA . LEU A 1 73 ? -7.037 -8.341 -3.172 1.00 93.50 73 LEU A CA 1
ATOM 549 C C . LEU A 1 73 ? -6.677 -8.708 -4.614 1.00 93.50 73 LEU A C 1
ATOM 551 O O . LEU A 1 73 ? -6.508 -9.889 -4.925 1.00 93.50 73 LEU A O 1
ATOM 555 N N . VAL A 1 74 ? -6.573 -7.717 -5.496 1.00 92.94 74 VAL A N 1
ATOM 556 C CA . VAL A 1 74 ? -6.106 -7.923 -6.871 1.00 92.94 74 VAL A CA 1
ATOM 557 C C . VAL A 1 74 ? -4.614 -7.618 -6.911 1.00 92.94 74 VAL A C 1
ATOM 559 O O . VAL A 1 74 ? -4.213 -6.457 -6.907 1.00 92.94 74 VAL A O 1
ATOM 562 N N . VAL A 1 75 ? -3.807 -8.677 -6.905 1.00 91.88 75 VAL A N 1
ATOM 563 C CA . VAL A 1 75 ? -2.340 -8.602 -6.914 1.00 91.88 75 VAL A CA 1
ATOM 564 C C . VAL A 1 75 ? -1.842 -8.480 -8.352 1.00 91.88 75 VAL A C 1
ATOM 566 O O . VAL A 1 75 ? -2.317 -9.188 -9.248 1.00 91.88 75 VAL A O 1
ATOM 569 N N . SER A 1 76 ? -0.875 -7.597 -8.568 1.00 89.06 76 SER A N 1
ATOM 570 C CA . SER A 1 76 ? -0.289 -7.357 -9.882 1.00 89.06 76 SER A CA 1
ATOM 571 C C . SER A 1 76 ? 0.575 -8.550 -10.320 1.00 89.06 76 SER A C 1
ATOM 573 O O . SER A 1 76 ? 1.350 -9.081 -9.521 1.00 89.06 76 SER A O 1
ATOM 575 N N . PRO A 1 77 ? 0.504 -8.995 -11.589 1.00 84.75 77 PRO A N 1
ATOM 576 C CA . PRO A 1 77 ? 1.370 -10.065 -12.076 1.00 84.75 77 PRO A CA 1
ATOM 577 C C . PRO A 1 77 ? 2.836 -9.605 -12.113 1.00 84.75 77 PRO A C 1
ATOM 579 O O . PRO A 1 77 ? 3.140 -8.542 -12.649 1.00 84.75 77 PRO A O 1
ATOM 582 N N . ALA A 1 78 ? 3.746 -10.427 -11.581 1.00 76.44 78 ALA A N 1
ATOM 583 C CA . ALA A 1 78 ? 5.174 -10.101 -11.502 1.00 76.44 78 ALA A CA 1
ATOM 584 C C . ALA A 1 78 ? 5.920 -10.263 -12.842 1.00 76.44 78 ALA A C 1
ATOM 586 O O . ALA A 1 78 ? 6.876 -9.543 -13.104 1.00 76.44 78 ALA A O 1
ATOM 587 N N . ASP A 1 79 ? 5.469 -11.175 -13.709 1.00 82.75 79 ASP A N 1
ATOM 588 C CA . ASP A 1 79 ? 6.197 -11.560 -14.932 1.00 82.75 79 ASP A CA 1
ATOM 589 C C . ASP A 1 79 ? 5.817 -10.717 -16.163 1.00 82.75 79 ASP A C 1
ATOM 591 O O . ASP A 1 79 ? 5.936 -11.161 -17.303 1.00 82.75 79 ASP A O 1
ATOM 595 N N . HIS A 1 80 ? 5.248 -9.531 -15.950 1.00 83.19 80 HIS A N 1
ATOM 596 C CA . HIS A 1 80 ? 4.731 -8.662 -17.007 1.00 83.19 80 HIS A CA 1
ATOM 597 C C . HIS A 1 80 ? 5.391 -7.285 -16.925 1.00 83.19 80 HIS A C 1
ATOM 599 O O . HIS A 1 80 ? 5.820 -6.851 -15.858 1.00 83.19 80 HIS A O 1
ATOM 605 N N . SER A 1 81 ? 5.431 -6.560 -18.047 1.00 88.00 81 SER A N 1
ATOM 606 C CA . SER A 1 81 ? 5.741 -5.129 -17.990 1.00 88.00 81 SER A CA 1
ATOM 607 C C . SER A 1 81 ? 4.696 -4.399 -17.144 1.00 88.00 81 SER A C 1
ATOM 609 O O . SER A 1 81 ? 3.545 -4.833 -17.060 1.00 88.00 81 SER A O 1
ATOM 611 N N . ARG A 1 82 ? 5.066 -3.256 -16.560 1.00 87.62 82 ARG A N 1
ATOM 612 C CA . ARG A 1 82 ? 4.165 -2.444 -15.721 1.00 87.62 82 ARG A CA 1
ATOM 613 C C . ARG A 1 82 ? 2.860 -2.093 -16.445 1.00 87.62 82 ARG A C 1
ATOM 615 O O . ARG A 1 82 ? 1.786 -2.169 -15.857 1.00 87.62 82 ARG A O 1
ATOM 622 N N . GLU A 1 83 ? 2.937 -1.767 -17.735 1.00 90.25 83 GLU A N 1
ATOM 623 C CA . GLU A 1 83 ? 1.771 -1.509 -18.586 1.00 90.25 83 GLU A CA 1
ATOM 624 C C . GLU A 1 83 ? 0.874 -2.740 -18.757 1.00 90.25 83 GLU A C 1
ATOM 626 O O . GLU A 1 83 ? -0.346 -2.632 -18.638 1.00 90.25 83 GLU A O 1
ATOM 631 N N . ALA A 1 84 ? 1.463 -3.904 -19.045 1.00 92.06 84 ALA A N 1
ATOM 632 C CA . ALA A 1 84 ? 0.706 -5.137 -19.244 1.00 92.06 84 ALA A CA 1
ATOM 633 C C . ALA A 1 84 ? 0.097 -5.648 -17.929 1.00 92.06 84 ALA A C 1
ATOM 635 O O . ALA A 1 84 ? -1.021 -6.166 -17.927 1.00 92.06 84 ALA A O 1
ATOM 636 N N . ALA A 1 85 ? 0.805 -5.457 -16.816 1.00 92.31 85 ALA A N 1
ATOM 637 C CA . ALA A 1 85 ? 0.329 -5.770 -15.481 1.00 92.31 85 ALA A CA 1
ATOM 638 C C . ALA A 1 85 ? -0.914 -4.943 -15.122 1.00 92.31 85 ALA A C 1
ATOM 640 O O . ALA A 1 85 ? -1.959 -5.522 -14.825 1.00 92.31 85 ALA A O 1
ATOM 641 N N . ASP A 1 86 ? -0.852 -3.617 -15.276 1.00 93.62 86 ASP A N 1
ATOM 642 C CA . ASP A 1 86 ? -2.000 -2.736 -15.028 1.00 93.62 86 ASP A CA 1
ATOM 643 C C . ASP A 1 86 ? -3.180 -3.029 -15.957 1.00 93.62 86 ASP A C 1
ATOM 645 O O . ASP A 1 86 ? -4.328 -3.044 -15.509 1.00 93.62 86 ASP A O 1
ATOM 649 N N . ALA A 1 87 ? -2.922 -3.300 -17.241 1.00 94.06 87 ALA A N 1
ATOM 650 C CA . ALA A 1 87 ? -3.972 -3.668 -18.189 1.00 94.06 87 ALA A CA 1
ATOM 651 C C . ALA A 1 87 ? -4.696 -4.954 -17.761 1.00 94.06 87 ALA A C 1
ATOM 653 O O . ALA A 1 87 ? -5.926 -5.035 -17.836 1.00 94.06 87 ALA A O 1
ATOM 654 N N . ARG A 1 88 ? -3.949 -5.947 -17.262 1.00 93.25 88 ARG A N 1
ATOM 655 C CA . ARG A 1 88 ? -4.524 -7.185 -16.733 1.00 93.25 88 ARG A CA 1
ATOM 656 C C . ARG A 1 88 ? -5.336 -6.926 -15.466 1.00 93.25 88 ARG A C 1
ATOM 658 O O . ARG A 1 88 ? -6.465 -7.399 -15.381 1.00 93.25 88 ARG A O 1
ATOM 665 N N . THR A 1 89 ? -4.811 -6.140 -14.529 1.00 93.62 89 THR A N 1
ATOM 666 C CA . THR A 1 89 ? -5.520 -5.748 -13.301 1.00 93.62 89 THR A CA 1
ATOM 667 C C . THR A 1 89 ? -6.827 -5.008 -13.618 1.00 93.62 89 THR A C 1
ATOM 669 O O . THR A 1 89 ? -7.877 -5.351 -13.075 1.00 93.62 89 THR A O 1
ATOM 672 N N . LEU A 1 90 ? -6.817 -4.060 -14.562 1.00 93.56 90 LEU A N 1
ATOM 673 C CA . LEU A 1 90 ? -8.027 -3.368 -15.030 1.00 93.56 90 LEU A CA 1
ATOM 674 C C . LEU A 1 90 ? -9.049 -4.332 -15.644 1.00 93.56 90 LEU A C 1
ATOM 676 O O . LEU A 1 90 ? -10.248 -4.193 -15.406 1.00 93.56 90 LEU A O 1
ATOM 680 N N . HIS A 1 91 ? -8.597 -5.334 -16.399 1.00 93.19 91 HIS A N 1
ATOM 681 C CA . HIS A 1 91 ? -9.487 -6.343 -16.973 1.00 93.19 91 HIS A CA 1
ATOM 682 C C . HIS A 1 91 ? -10.188 -7.183 -15.891 1.00 93.19 91 HIS A C 1
ATOM 684 O O . HIS A 1 91 ? -11.391 -7.446 -15.994 1.00 93.19 91 HIS A O 1
ATOM 690 N N . VAL A 1 92 ? -9.476 -7.541 -14.818 1.00 93.06 92 VAL A N 1
ATOM 691 C CA . VAL A 1 92 ? -10.068 -8.216 -13.649 1.00 93.06 92 VAL A CA 1
ATOM 692 C C . VAL A 1 92 ? -11.154 -7.339 -13.020 1.00 93.06 92 VAL A C 1
ATOM 694 O O . VAL A 1 92 ? -12.271 -7.807 -12.793 1.00 93.06 92 VAL A O 1
ATOM 697 N N . LEU A 1 93 ? -10.886 -6.043 -12.834 1.00 92.62 93 LEU A N 1
ATOM 698 C CA . LEU A 1 93 ? -11.869 -5.105 -12.283 1.00 92.62 93 LEU A CA 1
ATOM 699 C C . LEU A 1 93 ? -13.101 -4.928 -13.179 1.00 92.62 93 LEU A C 1
ATOM 701 O O . LEU A 1 93 ? -14.220 -4.904 -12.669 1.00 92.62 93 LEU A O 1
ATOM 705 N N . LEU A 1 94 ? -12.932 -4.856 -14.503 1.00 92.25 94 LEU A N 1
ATOM 706 C CA . LEU A 1 94 ? -14.051 -4.811 -15.456 1.00 92.25 94 LEU A CA 1
ATOM 707 C C . LEU A 1 94 ? -14.910 -6.077 -15.376 1.00 92.25 94 LEU A C 1
ATOM 709 O O . LEU A 1 94 ? -16.142 -6.003 -15.397 1.00 92.25 94 LEU A O 1
ATOM 713 N N . THR A 1 95 ? -14.267 -7.234 -15.226 1.00 92.50 95 THR A N 1
ATOM 714 C CA . THR A 1 95 ? -14.953 -8.517 -15.038 1.00 92.50 95 THR A CA 1
ATOM 715 C C . THR A 1 95 ? -15.764 -8.502 -13.743 1.00 92.50 95 THR A C 1
ATOM 717 O O . THR A 1 95 ? -16.962 -8.787 -13.764 1.00 92.50 95 THR A O 1
ATOM 720 N N . MET A 1 96 ? -15.172 -8.065 -12.631 1.00 91.06 96 MET A N 1
ATOM 721 C CA . MET A 1 96 ? -15.858 -7.942 -11.338 1.00 91.06 96 MET A CA 1
ATOM 722 C C . MET A 1 96 ? -17.007 -6.921 -11.382 1.00 91.06 96 MET A C 1
ATOM 724 O O . MET A 1 96 ? -18.089 -7.180 -10.845 1.00 91.06 96 MET A O 1
ATOM 728 N N . ARG A 1 97 ? -16.834 -5.816 -12.119 1.00 89.94 97 ARG A N 1
ATOM 729 C CA . ARG A 1 97 ? -17.892 -4.830 -12.385 1.00 89.94 97 ARG A CA 1
ATOM 730 C C . ARG A 1 97 ? -19.065 -5.449 -13.142 1.00 89.94 97 ARG A C 1
ATOM 732 O O . ARG A 1 97 ? -20.212 -5.220 -12.762 1.00 89.94 97 ARG A O 1
ATOM 739 N N . SER A 1 98 ? -18.802 -6.270 -14.163 1.00 89.88 98 SER A N 1
ATOM 740 C CA . SER A 1 98 ? -19.853 -7.006 -14.889 1.00 89.88 98 SER A CA 1
ATOM 741 C C . SER A 1 98 ? -20.640 -7.961 -13.978 1.00 89.88 98 SER A C 1
ATOM 743 O O . SER A 1 98 ? -21.845 -8.143 -14.152 1.00 89.88 98 SER A O 1
ATOM 745 N N . MET A 1 99 ? -19.986 -8.493 -12.940 1.00 88.94 99 MET A N 1
ATOM 746 C CA . MET A 1 99 ? -20.593 -9.355 -11.921 1.00 88.94 99 MET A CA 1
ATOM 747 C C . MET A 1 99 ? -21.335 -8.573 -10.821 1.00 88.94 99 MET A C 1
ATOM 749 O O . MET A 1 99 ? -21.931 -9.193 -9.935 1.00 88.94 99 MET A O 1
ATOM 753 N N . LYS A 1 100 ? -21.342 -7.231 -10.883 1.00 86.44 100 LYS A N 1
ATOM 754 C CA . LYS A 1 100 ? -21.911 -6.320 -9.871 1.00 86.44 100 LYS A CA 1
ATOM 755 C C . LYS A 1 100 ? -21.307 -6.531 -8.477 1.00 86.44 100 LYS A C 1
ATOM 757 O O . LYS A 1 100 ? -22.044 -6.613 -7.491 1.00 86.44 100 LYS A O 1
ATOM 762 N N . TRP A 1 101 ? -19.986 -6.682 -8.414 1.00 82.94 101 TRP A N 1
ATOM 763 C CA . TRP A 1 101 ? -19.214 -6.762 -7.172 1.00 82.94 101 TRP A CA 1
ATOM 764 C C . TRP A 1 101 ? -18.211 -5.594 -7.109 1.00 82.94 101 TRP A C 1
ATOM 766 O O . TRP A 1 101 ? -17.624 -5.288 -8.151 1.00 82.94 101 TRP A O 1
ATOM 776 N N . PRO A 1 102 ? -17.980 -4.952 -5.942 1.00 75.81 102 PRO A N 1
ATOM 777 C CA . PRO A 1 102 ? -18.464 -5.303 -4.596 1.00 75.81 102 PRO A CA 1
ATOM 778 C C . PRO A 1 102 ? -19.921 -4.913 -4.326 1.00 75.81 102 PRO A C 1
ATOM 780 O O . PRO A 1 102 ? -20.392 -3.900 -4.828 1.00 75.81 102 PRO A O 1
ATOM 783 N N . ARG A 1 103 ? -20.627 -5.711 -3.509 1.00 74.44 103 ARG A N 1
ATOM 784 C CA . ARG A 1 103 ? -21.920 -5.316 -2.910 1.00 74.44 103 ARG A CA 1
ATOM 785 C C . ARG A 1 103 ? -21.726 -4.838 -1.474 1.00 74.44 103 ARG A C 1
ATOM 787 O O . ARG A 1 103 ? -22.013 -3.689 -1.191 1.00 74.44 103 ARG A O 1
ATOM 794 N N . ASP A 1 104 ? -21.137 -5.702 -0.646 1.00 76.19 104 ASP A N 1
ATOM 795 C CA . ASP A 1 104 ? -20.882 -5.475 0.784 1.00 76.19 104 ASP A CA 1
ATOM 796 C C . ASP A 1 104 ? -19.423 -5.821 1.150 1.00 76.19 104 ASP A C 1
ATOM 798 O O . ASP A 1 104 ? -19.145 -6.519 2.126 1.00 76.19 104 ASP A O 1
ATOM 802 N N . GLY A 1 105 ? -18.467 -5.393 0.322 1.00 82.06 105 GLY A N 1
ATOM 803 C CA . GLY A 1 105 ? -17.053 -5.722 0.502 1.00 82.06 105 GLY A CA 1
ATOM 804 C C . GLY A 1 105 ? -16.109 -4.650 -0.028 1.00 82.06 105 GLY A C 1
ATOM 805 O O . GLY A 1 105 ? -16.523 -3.714 -0.709 1.00 82.06 105 GLY A O 1
ATOM 806 N N . THR A 1 106 ? -14.825 -4.807 0.279 1.00 88.25 106 THR A N 1
ATOM 807 C CA . THR A 1 106 ? -13.766 -3.872 -0.119 1.00 88.25 106 THR A CA 1
ATOM 808 C C . THR A 1 106 ? -12.879 -4.494 -1.188 1.00 88.25 106 THR A C 1
ATOM 810 O O . THR A 1 106 ? -12.505 -5.665 -1.103 1.00 88.25 106 THR A O 1
ATOM 813 N N . CYS A 1 107 ? -12.508 -3.706 -2.193 1.00 90.31 107 CYS A N 1
ATOM 814 C CA . CYS A 1 107 ? -11.521 -4.106 -3.187 1.00 90.31 107 CYS A CA 1
ATOM 815 C C . CYS A 1 107 ? -10.215 -3.359 -2.931 1.00 90.31 107 CYS A C 1
ATOM 817 O O . CYS A 1 107 ? -10.222 -2.130 -2.889 1.00 90.31 107 CYS A O 1
ATOM 819 N N . VAL A 1 108 ? -9.116 -4.094 -2.774 1.00 92.12 108 VAL A N 1
ATOM 820 C CA . VAL A 1 108 ? -7.769 -3.516 -2.753 1.00 92.12 108 VAL A CA 1
ATOM 821 C C . VAL A 1 108 ? -7.058 -3.957 -4.018 1.00 92.12 108 VAL A C 1
ATOM 823 O O . VAL A 1 108 ? -7.050 -5.142 -4.356 1.00 92.12 108 VAL A O 1
ATOM 826 N N . VAL A 1 109 ? -6.483 -2.999 -4.727 1.00 92.56 109 VAL A N 1
ATOM 827 C CA . VAL A 1 109 ? -5.891 -3.209 -6.043 1.00 92.56 109 VAL A CA 1
ATOM 828 C C . VAL A 1 109 ? -4.437 -2.791 -5.999 1.00 92.56 109 VAL A C 1
ATOM 830 O O . VAL A 1 109 ? -4.134 -1.652 -5.658 1.00 92.56 109 VAL A O 1
ATOM 833 N N . GLU A 1 110 ? -3.542 -3.690 -6.381 1.00 92.75 110 GLU A N 1
ATOM 834 C CA . GLU A 1 110 ? -2.150 -3.342 -6.631 1.00 92.75 110 GLU A CA 1
ATOM 835 C C . GLU A 1 110 ? -1.991 -2.862 -8.080 1.00 92.75 110 GLU A C 1
ATOM 837 O O . GLU A 1 110 ? -2.196 -3.615 -9.037 1.00 92.75 110 GLU A O 1
ATOM 842 N N . GLY A 1 111 ? -1.622 -1.594 -8.235 1.00 91.81 111 GLY A N 1
ATOM 843 C CA . GLY A 1 111 ? -1.233 -0.989 -9.500 1.00 91.81 111 GLY A CA 1
ATOM 844 C C . GLY A 1 111 ? 0.277 -0.780 -9.588 1.00 91.81 111 GLY A C 1
ATOM 845 O O . GLY A 1 111 ? 0.979 -0.630 -8.591 1.00 91.81 111 GLY A O 1
ATOM 846 N N . GLN A 1 112 ? 0.787 -0.716 -10.808 1.00 89.62 112 GLN A N 1
ATOM 847 C CA . GLN A 1 112 ? 2.196 -0.487 -11.103 1.00 89.62 112 GLN A CA 1
ATOM 848 C C . GLN A 1 112 ? 2.472 0.957 -11.510 1.00 89.62 112 GLN A C 1
ATOM 850 O O . GLN A 1 112 ? 3.590 1.440 -11.313 1.00 89.62 112 GLN A O 1
ATOM 855 N N . LEU A 1 113 ? 1.499 1.661 -12.100 1.00 87.12 113 LEU A N 1
ATOM 856 C CA . LEU A 1 113 ? 1.706 2.990 -12.676 1.00 87.12 113 LEU A CA 1
ATOM 857 C C . LEU A 1 113 ? 0.805 4.045 -12.015 1.00 87.12 113 LEU A C 1
ATOM 859 O O . LEU A 1 113 ? -0.416 3.986 -12.171 1.00 87.12 113 LEU A O 1
ATOM 863 N N . PRO A 1 114 ? 1.375 5.100 -11.394 1.00 86.00 114 PRO A N 1
ATOM 864 C CA . PRO A 1 114 ? 0.583 6.161 -10.763 1.00 86.00 114 PRO A CA 1
ATOM 865 C C . PRO A 1 114 ? -0.407 6.847 -11.719 1.00 86.00 114 PRO A C 1
ATOM 867 O O . PRO A 1 114 ? -1.511 7.212 -11.334 1.00 86.00 114 PRO A O 1
ATOM 870 N N . ARG A 1 115 ? -0.060 6.964 -13.009 1.00 86.00 115 ARG A N 1
ATOM 871 C CA . ARG A 1 115 ? -0.945 7.551 -14.035 1.00 86.00 115 ARG A CA 1
ATOM 872 C C . ARG A 1 115 ? -2.260 6.783 -14.237 1.00 86.00 115 ARG A C 1
ATOM 874 O O . ARG A 1 115 ? -3.226 7.369 -14.714 1.00 86.00 115 ARG A O 1
ATOM 881 N N . ASN A 1 116 ? -2.292 5.497 -13.885 1.00 90.31 116 ASN A N 1
ATOM 882 C CA . ASN A 1 116 ? -3.465 4.641 -14.036 1.00 90.31 116 ASN A CA 1
ATOM 883 C C . ASN A 1 116 ? -4.368 4.649 -12.792 1.00 90.31 116 ASN A C 1
ATOM 885 O O . ASN A 1 116 ? -5.459 4.090 -12.857 1.00 90.31 116 ASN A O 1
ATOM 889 N N . LEU A 1 117 ? -3.976 5.321 -11.697 1.00 88.75 117 LEU A N 1
ATOM 890 C CA . LEU A 1 117 ? -4.771 5.423 -10.461 1.00 88.75 117 LEU A CA 1
ATOM 891 C C . LEU A 1 117 ? -6.222 5.821 -10.741 1.00 88.75 117 LEU A C 1
ATOM 893 O O . LEU A 1 117 ? -7.154 5.156 -10.295 1.00 88.75 117 LEU A O 1
ATOM 897 N N . ARG A 1 118 ? -6.418 6.860 -11.563 1.00 89.12 118 ARG A N 1
ATOM 898 C CA . ARG A 1 118 ? -7.753 7.320 -11.960 1.00 89.12 118 ARG A CA 1
ATOM 899 C C . ARG A 1 118 ? -8.571 6.213 -12.635 1.00 89.12 118 ARG A C 1
ATOM 901 O O . ARG A 1 118 ? -9.740 6.045 -12.309 1.00 89.12 118 ARG A O 1
ATOM 908 N N . LEU A 1 119 ? -7.958 5.450 -13.542 1.00 91.19 119 LEU A N 1
ATOM 909 C CA . LEU A 1 119 ? -8.636 4.362 -14.248 1.00 91.19 119 LEU A CA 1
ATOM 910 C C . LEU A 1 119 ? -9.049 3.250 -13.285 1.00 91.19 119 LEU A C 1
ATOM 912 O O . LEU A 1 119 ? -10.157 2.736 -13.406 1.00 91.19 119 LEU A O 1
ATOM 916 N N . PHE A 1 120 ? -8.202 2.903 -12.314 1.00 91.38 120 PHE A N 1
ATOM 917 C CA . PHE A 1 120 ? -8.546 1.903 -11.303 1.00 91.38 120 PHE A CA 1
ATOM 918 C C . PHE A 1 120 ? -9.776 2.321 -10.485 1.00 91.38 120 PHE A C 1
ATOM 920 O O . PHE A 1 120 ? -10.721 1.537 -10.375 1.00 91.38 120 PHE A O 1
ATOM 927 N N . HIS A 1 121 ? -9.814 3.571 -10.010 1.00 87.50 121 HIS A N 1
ATOM 928 C CA . HIS A 1 121 ? -10.959 4.097 -9.259 1.00 87.50 121 HIS A CA 1
ATOM 929 C C . HIS A 1 121 ? -12.245 4.183 -10.097 1.00 87.50 121 HIS A C 1
ATOM 931 O O . HIS A 1 121 ? -13.317 3.861 -9.597 1.00 87.50 121 HIS A O 1
ATOM 937 N N . GLU A 1 122 ? -12.163 4.577 -11.373 1.00 87.50 122 GLU A N 1
ATOM 938 C CA . GLU A 1 122 ? -13.338 4.668 -12.260 1.00 87.50 122 GLU A CA 1
ATOM 939 C C . GLU A 1 122 ? -13.867 3.293 -12.706 1.00 87.50 122 GLU A C 1
ATOM 941 O O . GLU A 1 122 ? -15.052 3.141 -13.029 1.00 87.50 122 GLU A O 1
ATOM 946 N N . THR A 1 123 ? -12.989 2.289 -12.751 1.00 87.00 123 THR A N 1
ATOM 947 C CA . THR A 1 123 ? -13.324 0.945 -13.233 1.00 87.00 123 THR A CA 1
ATOM 948 C C . THR A 1 123 ? -14.034 0.124 -12.166 1.00 87.00 123 THR A C 1
ATOM 950 O O . THR A 1 123 ? -14.951 -0.632 -12.506 1.00 87.00 123 THR A O 1
ATOM 953 N N . CYS A 1 124 ? -13.663 0.278 -10.892 1.00 77.69 124 CYS A N 1
ATOM 954 C CA . CYS A 1 124 ? -14.299 -0.472 -9.817 1.00 77.69 124 CYS A CA 1
ATOM 955 C C . CYS A 1 124 ? -15.793 -0.125 -9.693 1.00 77.69 124 CYS A C 1
ATOM 957 O O . CYS A 1 124 ? -16.226 0.998 -9.944 1.00 77.69 124 CYS A O 1
ATOM 959 N N . TYR A 1 125 ? -16.607 -1.123 -9.348 1.00 72.31 125 TYR A N 1
ATOM 960 C CA . TYR A 1 125 ? -18.054 -0.950 -9.185 1.00 72.31 125 TYR A CA 1
ATOM 961 C C . TYR A 1 125 ? -18.413 -0.159 -7.915 1.00 72.31 125 TYR A C 1
ATOM 963 O O . TYR A 1 125 ? -19.444 0.507 -7.883 1.00 72.31 125 TYR A O 1
ATOM 971 N N . ALA A 1 126 ? -17.561 -0.228 -6.888 1.00 71.38 126 ALA A N 1
ATOM 972 C CA . ALA A 1 126 ? -17.695 0.492 -5.623 1.00 71.38 126 ALA A CA 1
ATOM 973 C C . ALA A 1 126 ? -16.330 1.061 -5.191 1.00 71.38 126 A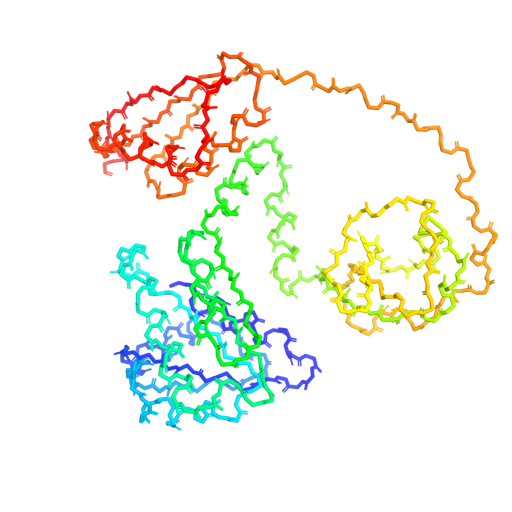LA A C 1
ATOM 975 O O . ALA A 1 126 ? -15.369 1.021 -5.958 1.00 71.38 126 ALA A O 1
ATOM 976 N N . SER A 1 127 ? -16.236 1.589 -3.968 1.00 71.62 127 SER A N 1
ATOM 977 C CA . SER A 1 127 ? -14.988 2.111 -3.403 1.00 71.62 127 SER A CA 1
ATOM 978 C C . SER A 1 127 ? -13.871 1.057 -3.433 1.00 71.62 127 SER A C 1
ATOM 980 O O . SER A 1 127 ? -13.953 0.035 -2.744 1.00 71.62 127 SER A O 1
ATOM 982 N N . SER A 1 128 ? -12.831 1.312 -4.229 1.00 81.31 128 SER A N 1
ATOM 983 C CA . SER A 1 128 ? -11.588 0.540 -4.240 1.00 81.31 128 SER A CA 1
ATOM 984 C C . SER A 1 128 ? -10.439 1.355 -3.675 1.00 81.31 128 SER A C 1
ATOM 986 O O . SER A 1 128 ? -10.248 2.505 -4.076 1.00 81.31 128 SER A O 1
ATOM 988 N N . GLU A 1 129 ? -9.626 0.711 -2.850 1.00 88.25 129 GLU A N 1
ATOM 989 C CA . GLU A 1 129 ? -8.326 1.229 -2.442 1.00 88.25 129 GLU A CA 1
ATOM 990 C C . GLU A 1 129 ? -7.280 0.769 -3.454 1.00 88.25 129 GLU A C 1
ATOM 992 O O . GLU A 1 129 ? -7.154 -0.425 -3.732 1.00 88.25 129 GLU A O 1
ATOM 997 N N . VAL A 1 130 ? -6.549 1.710 -4.046 1.00 89.75 130 VAL A N 1
ATOM 998 C CA . VAL A 1 130 ? -5.545 1.409 -5.071 1.00 89.75 130 VAL A CA 1
ATOM 999 C C . VAL A 1 130 ? -4.173 1.744 -4.517 1.00 89.75 130 VAL A C 1
ATOM 1001 O O . VAL A 1 130 ? -3.890 2.889 -4.170 1.00 89.75 130 VAL A O 1
ATOM 1004 N N . LEU A 1 131 ? -3.312 0.737 -4.449 1.00 90.00 131 LEU A N 1
ATOM 1005 C CA . LEU A 1 131 ? -1.950 0.844 -3.955 1.00 90.00 131 LEU A CA 1
ATOM 1006 C C . LEU A 1 131 ? -0.991 0.799 -5.137 1.00 90.00 131 LEU A C 1
ATOM 1008 O O . LEU A 1 131 ? -1.024 -0.139 -5.927 1.00 90.00 131 LEU A O 1
ATOM 1012 N N . VAL A 1 132 ? -0.110 1.792 -5.242 1.00 88.75 132 VAL A N 1
ATOM 1013 C CA . VAL A 1 132 ? 0.982 1.797 -6.223 1.00 88.75 132 VAL A CA 1
ATOM 1014 C C . VAL A 1 132 ? 2.309 1.810 -5.466 1.00 88.75 132 VAL A C 1
ATOM 1016 O O . VAL A 1 132 ? 2.867 2.880 -5.216 1.00 88.75 132 VAL A O 1
ATOM 1019 N N . PRO A 1 133 ? 2.818 0.636 -5.048 1.00 83.81 133 PRO A N 1
ATOM 1020 C CA . PRO A 1 133 ? 3.936 0.552 -4.110 1.00 83.81 133 PRO A CA 1
ATOM 1021 C C . PRO A 1 133 ? 5.275 0.969 -4.726 1.00 83.81 133 PRO A C 1
ATOM 1023 O O . PRO A 1 133 ? 6.224 1.243 -3.998 1.00 83.81 133 PRO A O 1
ATOM 1026 N N . GLY A 1 134 ? 5.380 1.030 -6.058 1.00 81.50 134 GLY A N 1
ATOM 1027 C CA . GLY A 1 134 ? 6.662 1.209 -6.738 1.00 81.50 134 GLY A CA 1
ATOM 1028 C C . GLY A 1 134 ? 7.422 2.481 -6.351 1.00 81.50 134 GLY A C 1
ATOM 1029 O O . GLY A 1 134 ? 8.646 2.435 -6.238 1.00 81.50 134 GLY A O 1
ATOM 1030 N N . ASP A 1 135 ? 6.716 3.588 -6.120 1.00 82.69 135 ASP A N 1
ATOM 1031 C CA . ASP A 1 135 ? 7.345 4.839 -5.688 1.00 82.69 135 ASP A CA 1
ATOM 1032 C C . ASP A 1 135 ? 7.704 4.796 -4.204 1.00 82.69 135 ASP A C 1
ATOM 1034 O O . ASP A 1 135 ? 8.812 5.169 -3.821 1.00 82.69 135 ASP A O 1
ATOM 1038 N N . PHE A 1 136 ? 6.801 4.244 -3.395 1.00 85.44 136 PHE A N 1
ATOM 1039 C CA . PHE A 1 136 ? 6.994 4.064 -1.965 1.00 85.44 136 PHE A CA 1
ATOM 1040 C C . PHE A 1 136 ? 8.245 3.228 -1.656 1.00 85.44 136 PHE A C 1
ATOM 1042 O O . PHE A 1 136 ? 9.083 3.641 -0.860 1.00 85.44 136 PHE A O 1
ATOM 1049 N N . VAL A 1 137 ? 8.450 2.103 -2.350 1.00 86.44 137 VAL A N 1
ATOM 1050 C CA . VAL A 1 137 ? 9.651 1.263 -2.185 1.00 86.44 137 VAL A CA 1
ATOM 1051 C C . VAL A 1 137 ? 10.929 2.038 -2.518 1.00 86.44 137 VAL A C 1
ATOM 1053 O O . VAL A 1 137 ? 11.907 1.958 -1.776 1.00 86.44 137 VAL A O 1
ATOM 1056 N N . GLY A 1 138 ? 10.927 2.820 -3.603 1.00 87.81 138 GLY A N 1
ATOM 1057 C CA . GLY A 1 138 ? 12.071 3.655 -3.979 1.00 87.81 138 GLY A CA 1
ATOM 1058 C C . GLY A 1 138 ? 12.421 4.690 -2.907 1.00 87.81 138 GLY A C 1
ATOM 1059 O O . GLY A 1 138 ? 13.597 4.864 -2.587 1.00 87.81 138 GLY A O 1
ATOM 1060 N N . GLN A 1 139 ? 11.406 5.316 -2.306 1.00 88.56 139 GLN A N 1
ATOM 1061 C CA . GLN A 1 139 ? 11.580 6.251 -1.193 1.00 88.56 139 GLN A CA 1
ATOM 1062 C C . GLN A 1 139 ? 12.135 5.552 0.051 1.00 88.56 139 GLN A C 1
ATOM 1064 O O . GLN A 1 139 ? 13.104 6.022 0.646 1.00 88.56 139 GLN A O 1
ATOM 1069 N N . LEU A 1 140 ? 11.581 4.390 0.410 1.00 88.25 140 LEU A N 1
ATOM 1070 C CA . LEU A 1 140 ? 12.030 3.632 1.576 1.00 88.25 140 LEU A CA 1
ATOM 1071 C C . LEU A 1 140 ? 13.495 3.201 1.480 1.00 88.25 140 LEU A C 1
ATOM 1073 O O . LEU A 1 140 ? 14.201 3.229 2.492 1.00 88.25 140 LEU A O 1
ATOM 1077 N N . ILE A 1 141 ? 13.961 2.812 0.288 1.00 87.94 141 ILE A N 1
ATOM 1078 C CA . ILE A 1 141 ? 15.366 2.443 0.056 1.00 87.94 141 ILE A CA 1
ATOM 1079 C C . ILE A 1 141 ? 16.283 3.619 0.404 1.00 87.94 141 ILE A C 1
ATOM 1081 O O . ILE A 1 141 ? 17.262 3.440 1.128 1.00 87.94 141 ILE A O 1
ATOM 1085 N N . VAL A 1 142 ? 15.939 4.817 -0.069 1.00 89.62 142 VAL A N 1
ATOM 1086 C CA . VAL A 1 142 ? 16.722 6.036 0.163 1.00 89.62 142 VAL A CA 1
ATOM 1087 C C . VAL A 1 142 ? 16.671 6.461 1.628 1.00 89.62 142 VAL A C 1
ATOM 1089 O O . VAL A 1 142 ? 17.703 6.699 2.249 1.00 89.62 142 VAL A O 1
ATOM 1092 N N . GLN A 1 143 ? 15.487 6.497 2.234 1.00 88.06 143 GLN A N 1
ATOM 1093 C CA . GLN A 1 143 ? 15.361 6.873 3.644 1.00 88.06 143 GLN A CA 1
ATOM 1094 C C . GLN A 1 143 ? 16.119 5.897 4.557 1.00 88.06 143 GLN A C 1
ATOM 1096 O O . GLN A 1 143 ? 16.770 6.310 5.518 1.00 88.06 143 GLN A O 1
ATOM 1101 N N . SER A 1 144 ? 16.099 4.604 4.223 1.00 88.25 144 SER A N 1
ATOM 1102 C CA . SER A 1 144 ? 16.833 3.571 4.959 1.00 88.25 144 SER A CA 1
ATOM 1103 C C . SER A 1 144 ? 18.348 3.652 4.772 1.00 88.25 144 SER A C 1
ATOM 1105 O O . SER A 1 144 ? 19.081 3.274 5.689 1.00 88.25 144 SER A O 1
ATOM 1107 N N . SER A 1 145 ? 18.839 4.129 3.621 1.00 86.44 145 SER A N 1
ATOM 1108 C CA . SER A 1 145 ? 20.278 4.354 3.430 1.00 86.44 145 SER A CA 1
ATOM 1109 C C . SER A 1 145 ? 20.783 5.548 4.237 1.00 86.44 145 SER A C 1
ATOM 1111 O O . SER A 1 145 ? 21.908 5.512 4.734 1.00 86.44 145 SER A O 1
ATOM 1113 N N . GLU A 1 146 ? 19.943 6.568 4.421 1.00 83.12 146 GLU A N 1
ATOM 1114 C CA . GLU A 1 146 ? 20.294 7.778 5.173 1.00 83.12 146 GLU A CA 1
ATOM 1115 C C . GLU A 1 146 ? 20.164 7.604 6.692 1.00 83.12 146 GLU A C 1
ATOM 1117 O O . GLU A 1 146 ? 20.936 8.180 7.463 1.00 83.12 146 GLU A O 1
ATOM 1122 N N . GLN A 1 147 ? 19.204 6.797 7.147 1.00 82.75 147 GLN A N 1
ATOM 1123 C CA . GLN A 1 147 ? 18.924 6.603 8.568 1.00 82.75 147 GLN A CA 1
ATOM 1124 C C . GLN A 1 147 ? 19.129 5.148 8.978 1.00 82.75 147 GLN A C 1
ATOM 1126 O O . GLN A 1 147 ? 18.277 4.278 8.784 1.00 82.75 147 GLN A O 1
ATOM 1131 N N . ARG A 1 148 ? 20.270 4.885 9.626 1.00 81.88 148 ARG A N 1
ATOM 1132 C CA . ARG A 1 148 ? 20.573 3.558 10.176 1.00 81.88 148 ARG A CA 1
ATOM 1133 C C . ARG A 1 148 ? 19.468 3.115 11.135 1.00 81.88 148 ARG A C 1
ATOM 1135 O O . ARG A 1 148 ? 19.179 3.794 12.115 1.00 81.88 148 ARG A O 1
ATOM 1142 N N . GLY A 1 149 ? 18.901 1.942 10.872 1.00 83.75 149 GLY A N 1
ATOM 1143 C CA . GLY A 1 149 ? 17.857 1.338 11.699 1.00 83.75 149 GLY A CA 1
ATOM 1144 C C . GLY A 1 149 ? 16.427 1.704 11.299 1.00 83.75 149 GLY A C 1
ATOM 1145 O O . GLY A 1 149 ? 15.513 1.035 11.778 1.00 83.75 149 GLY A O 1
ATOM 1146 N N . LEU A 1 150 ? 16.219 2.671 10.393 1.00 86.31 150 LEU A N 1
ATOM 1147 C CA . LEU A 1 150 ? 14.879 3.020 9.911 1.00 86.31 150 LEU A CA 1
ATOM 1148 C C . LEU A 1 150 ? 14.223 1.846 9.175 1.00 86.31 150 LEU A C 1
ATOM 1150 O O . LEU A 1 150 ? 13.051 1.574 9.399 1.00 86.31 150 LEU A O 1
ATOM 1154 N N . SER A 1 151 ? 14.988 1.084 8.389 1.00 83.75 151 SER A N 1
ATOM 1155 C CA . SER A 1 151 ? 14.487 -0.118 7.708 1.00 83.75 151 SER A CA 1
ATOM 1156 C C . SER A 1 151 ? 13.885 -1.145 8.667 1.00 83.75 151 SER A C 1
ATOM 1158 O O . SER A 1 151 ? 12.873 -1.758 8.344 1.00 83.75 151 SER A O 1
ATOM 1160 N N . ARG A 1 152 ? 14.471 -1.312 9.861 1.00 84.81 152 ARG A N 1
ATOM 1161 C CA . ARG A 1 152 ? 13.944 -2.212 10.895 1.00 84.81 152 ARG A CA 1
ATOM 1162 C C . ARG A 1 152 ? 12.627 -1.692 11.465 1.00 84.81 152 ARG A C 1
ATOM 1164 O O . ARG A 1 152 ? 11.709 -2.475 11.649 1.00 84.81 152 ARG A O 1
ATOM 1171 N N . ILE A 1 153 ? 12.546 -0.386 11.723 1.00 86.06 153 ILE A N 1
ATOM 1172 C CA . ILE A 1 153 ? 11.331 0.257 12.242 1.00 86.06 153 ILE A CA 1
ATOM 1173 C C . ILE A 1 153 ? 10.203 0.158 11.211 1.00 86.06 153 ILE A C 1
ATOM 1175 O O . ILE A 1 153 ? 9.105 -0.259 11.548 1.00 86.06 153 ILE A O 1
ATOM 1179 N N . ILE A 1 154 ? 10.486 0.475 9.945 1.00 83.31 154 ILE A N 1
ATOM 1180 C CA . ILE A 1 154 ? 9.532 0.326 8.841 1.00 83.31 154 ILE A CA 1
ATOM 1181 C C . ILE A 1 154 ? 9.059 -1.128 8.749 1.00 83.31 154 ILE A C 1
ATOM 1183 O O . ILE A 1 154 ? 7.861 -1.369 8.705 1.00 83.31 154 ILE A O 1
ATOM 1187 N N . ALA A 1 155 ? 9.977 -2.098 8.746 1.00 81.25 155 ALA A N 1
ATOM 1188 C CA . ALA A 1 155 ? 9.606 -3.509 8.649 1.00 81.25 155 ALA A CA 1
ATOM 1189 C C . ALA A 1 155 ? 8.682 -3.958 9.793 1.00 81.25 155 ALA A C 1
ATOM 1191 O O . ALA A 1 155 ? 7.776 -4.743 9.546 1.00 81.25 155 ALA A O 1
ATOM 1192 N N . GLN A 1 156 ? 8.887 -3.433 11.005 1.00 83.44 156 GLN A N 1
ATOM 1193 C CA . GLN A 1 156 ? 8.027 -3.708 12.155 1.00 83.44 156 GLN A CA 1
ATOM 1194 C C . GLN A 1 156 ? 6.641 -3.064 11.995 1.00 83.44 156 GLN A C 1
ATOM 1196 O O . GLN A 1 156 ? 5.640 -3.731 12.185 1.00 83.44 156 GLN A O 1
ATOM 1201 N N . ILE A 1 157 ? 6.575 -1.798 11.568 1.00 84.25 157 ILE A N 1
ATOM 1202 C CA . ILE A 1 157 ? 5.311 -1.050 11.439 1.00 84.25 157 ILE A CA 1
ATOM 1203 C C . ILE A 1 157 ? 4.414 -1.568 10.294 1.00 84.25 157 ILE A C 1
ATOM 1205 O O . ILE A 1 157 ? 3.196 -1.414 10.343 1.00 84.25 157 ILE A O 1
ATOM 1209 N N . PHE A 1 158 ? 4.997 -2.111 9.219 1.00 82.69 158 PHE A N 1
ATOM 1210 C CA . PHE A 1 158 ? 4.236 -2.603 8.058 1.00 82.69 158 PHE A CA 1
ATOM 1211 C C . PHE A 1 158 ? 3.815 -4.075 8.158 1.00 82.69 158 PHE A C 1
ATOM 1213 O O . PHE A 1 158 ? 2.989 -4.509 7.352 1.00 82.69 158 PHE A O 1
ATOM 1220 N N . GLY A 1 159 ? 4.404 -4.837 9.079 1.00 81.00 159 GLY A N 1
ATOM 1221 C CA . GLY A 1 159 ? 3.956 -6.190 9.398 1.00 81.00 159 GLY A CA 1
ATOM 1222 C C . GLY A 1 159 ? 2.848 -6.172 10.446 1.00 81.00 159 GLY A C 1
ATOM 1223 O O . GLY A 1 159 ? 2.556 -5.131 11.028 1.00 81.00 159 GLY A O 1
ATOM 1224 N N . PHE A 1 160 ? 2.264 -7.338 10.704 1.00 77.19 160 PHE A N 1
ATOM 1225 C CA . PHE A 1 160 ? 1.364 -7.529 11.848 1.00 77.19 160 PHE A CA 1
ATOM 1226 C C . PHE A 1 160 ? 2.118 -7.984 13.118 1.00 77.19 160 PHE A C 1
ATOM 1228 O O . PHE A 1 160 ? 1.514 -8.407 14.088 1.00 77.19 160 PHE A O 1
ATOM 1235 N N . ASP A 1 161 ? 3.457 -7.953 13.126 1.00 79.69 161 ASP A N 1
ATOM 1236 C CA . ASP A 1 161 ? 4.272 -8.353 14.283 1.00 79.69 161 ASP A CA 1
ATOM 1237 C C . ASP A 1 161 ? 4.664 -7.132 15.133 1.00 79.69 161 ASP A C 1
ATOM 1239 O O . ASP A 1 161 ? 5.485 -6.306 14.721 1.00 79.69 161 ASP A O 1
ATOM 1243 N N . GLY A 1 162 ? 4.111 -7.041 16.345 1.00 84.94 162 GLY A N 1
ATOM 1244 C CA . GLY A 1 162 ? 4.347 -5.938 17.277 1.00 84.94 162 GLY A CA 1
ATOM 1245 C C . GLY A 1 162 ? 3.303 -4.828 17.149 1.00 84.94 162 GLY A C 1
ATOM 1246 O O . GLY A 1 162 ? 2.113 -5.100 17.164 1.00 84.94 162 GLY A O 1
ATOM 1247 N N . ASP A 1 163 ? 3.745 -3.569 17.086 1.00 87.81 163 ASP A N 1
ATOM 1248 C CA . ASP A 1 163 ? 2.843 -2.416 17.093 1.00 87.81 163 ASP A CA 1
ATOM 1249 C C . ASP A 1 163 ? 2.241 -2.122 15.708 1.00 87.81 163 ASP A C 1
ATOM 1251 O O . ASP A 1 163 ? 2.967 -1.870 14.742 1.00 87.81 163 ASP A O 1
ATOM 1255 N N . GLU A 1 164 ? 0.913 -2.024 15.645 1.00 88.50 164 GLU A N 1
ATOM 1256 C CA . GLU A 1 164 ? 0.132 -1.778 14.432 1.00 88.50 164 GLU A CA 1
ATOM 1257 C C . GLU A 1 164 ? -0.678 -0.475 14.493 1.00 88.50 164 GLU A C 1
ATOM 1259 O O . GLU A 1 164 ? -0.983 0.063 15.564 1.00 88.50 164 GLU A O 1
ATOM 1264 N N . PHE A 1 165 ? -1.081 0.028 13.320 1.00 91.81 165 PHE A N 1
ATOM 1265 C CA . PHE A 1 165 ? -1.973 1.181 13.223 1.00 91.81 165 PHE A CA 1
ATOM 1266 C C . PHE A 1 165 ? -3.445 0.792 13.360 1.00 91.81 165 PHE A C 1
ATOM 1268 O O . PHE A 1 165 ? -4.003 0.062 12.539 1.00 91.81 165 PHE A O 1
ATOM 1275 N N . TYR A 1 166 ? -4.118 1.426 14.312 1.00 91.69 166 TYR A N 1
ATOM 1276 C CA . TYR A 1 166 ? -5.553 1.315 14.525 1.00 91.69 166 TYR A CA 1
ATOM 1277 C C . TYR A 1 166 ? -6.227 2.668 14.360 1.00 91.69 166 TYR A C 1
ATOM 1279 O O . TYR A 1 166 ? -5.736 3.684 14.843 1.00 91.69 166 TYR A O 1
ATOM 1287 N N . ILE A 1 167 ? -7.393 2.677 13.715 1.00 94.06 167 ILE A N 1
ATOM 1288 C CA . ILE A 1 167 ? -8.288 3.834 13.740 1.00 94.06 167 ILE A CA 1
ATOM 1289 C C . ILE A 1 167 ? -9.458 3.489 14.652 1.00 94.06 167 ILE A C 1
ATOM 1291 O O . ILE A 1 167 ? -10.188 2.531 14.379 1.00 94.06 167 ILE A O 1
ATOM 1295 N N . HIS A 1 168 ? -9.585 4.221 15.758 1.00 93.81 168 HIS A N 1
ATOM 1296 C CA . HIS A 1 168 ? -10.489 3.864 16.847 1.00 93.81 168 HIS A CA 1
ATOM 1297 C C . HIS A 1 168 ? -11.161 5.099 17.471 1.00 93.81 168 HIS A C 1
ATOM 1299 O O . HIS A 1 168 ? -10.464 6.067 17.793 1.00 93.81 168 HIS A O 1
ATOM 1305 N N . PRO A 1 169 ? -12.491 5.084 17.681 1.00 94.06 169 PRO A N 1
ATOM 1306 C CA . PRO A 1 169 ? -13.165 6.122 18.452 1.00 94.06 169 PRO A CA 1
ATOM 1307 C C . PRO A 1 169 ? -12.816 5.995 19.939 1.00 94.06 169 PRO A C 1
ATOM 1309 O O . PRO A 1 169 ? -12.910 4.910 20.510 1.00 94.06 169 PRO A O 1
ATOM 1312 N N . VAL A 1 170 ? -12.471 7.111 20.583 1.00 93.88 170 VAL A N 1
ATOM 1313 C CA . VAL A 1 170 ? -12.190 7.170 22.026 1.00 93.88 170 VAL A CA 1
ATOM 1314 C C . VAL A 1 170 ? -13.117 8.194 22.663 1.00 93.88 170 VAL A C 1
ATOM 1316 O O . VAL A 1 170 ? -13.134 9.354 22.268 1.00 93.88 170 VAL A O 1
ATOM 1319 N N . GLN A 1 171 ? -13.907 7.778 23.653 1.00 93.12 171 GLN A N 1
ATOM 1320 C CA . GLN A 1 171 ? -14.854 8.676 24.319 1.00 93.12 171 GLN A CA 1
ATOM 1321 C C . GLN A 1 171 ? -14.136 9.714 25.189 1.00 93.12 171 GLN A C 1
ATOM 1323 O O . GLN A 1 171 ? -13.119 9.416 25.816 1.00 93.12 171 GLN A O 1
ATOM 1328 N N . GLY A 1 172 ? -14.712 10.912 25.312 1.00 91.25 172 GLY A N 1
ATOM 1329 C CA . GLY A 1 172 ? -14.168 11.972 26.171 1.00 91.25 172 GLY A CA 1
ATOM 1330 C C . GLY A 1 172 ? -12.977 12.720 25.568 1.00 91.25 172 GLY A C 1
ATOM 1331 O O . GLY A 1 172 ? -12.252 13.388 26.298 1.00 91.25 172 GLY A O 1
ATOM 1332 N N . THR A 1 173 ? -12.760 12.598 24.256 1.00 93.19 173 THR A N 1
ATOM 1333 C CA . THR A 1 173 ? -11.797 13.408 23.498 1.00 93.19 173 THR A CA 1
ATOM 1334 C C . THR A 1 173 ? -12.351 14.786 23.140 1.00 93.19 173 THR A C 1
ATOM 1336 O O . THR A 1 173 ? -11.571 15.728 23.057 1.00 93.19 173 THR A O 1
ATOM 1339 N N . GLU A 1 174 ? -13.669 14.919 22.955 1.00 94.56 174 GLU A N 1
ATOM 1340 C CA . GLU A 1 174 ? -14.333 16.160 22.536 1.00 94.56 174 GLU A CA 1
ATOM 1341 C C . GLU A 1 174 ? -13.914 17.366 23.392 1.00 94.56 174 GLU A C 1
ATOM 1343 O O . GLU A 1 174 ? -13.954 17.334 24.625 1.00 94.56 174 GLU A O 1
ATOM 1348 N N . GLY A 1 175 ? -13.504 18.447 22.727 1.00 92.81 175 GLY A N 1
ATOM 1349 C CA . GLY A 1 175 ? -13.077 19.684 23.384 1.00 92.81 175 GLY A CA 1
ATOM 1350 C C . GLY A 1 175 ? -11.655 19.654 23.955 1.00 92.81 175 GLY A C 1
ATOM 1351 O O . GLY A 1 175 ? -11.139 20.710 24.329 1.00 92.8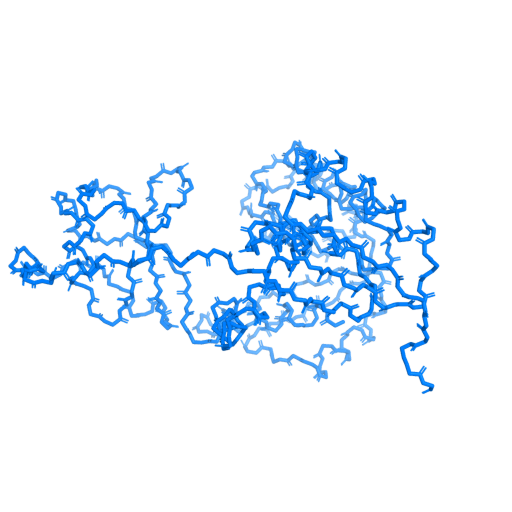1 175 GLY A O 1
ATOM 1352 N N . LEU A 1 176 ? -10.986 18.496 23.988 1.00 92.69 176 LEU A N 1
ATOM 1353 C CA . LEU A 1 176 ? -9.562 18.410 24.309 1.00 92.69 176 LEU A CA 1
ATOM 1354 C C . LEU A 1 176 ? -8.717 18.780 23.093 1.00 92.69 176 LEU A C 1
ATOM 1356 O O . LEU A 1 176 ? -9.095 18.557 21.943 1.00 92.69 176 LEU A O 1
ATOM 1360 N N . THR A 1 177 ? -7.528 19.313 23.352 1.00 93.00 177 THR A N 1
ATOM 1361 C CA . THR A 1 177 ? -6.519 19.476 22.302 1.00 93.00 177 THR A CA 1
ATOM 1362 C C . THR A 1 177 ? -5.810 18.149 22.022 1.00 93.00 177 THR A C 1
ATOM 1364 O O . THR A 1 177 ? -5.627 17.341 22.937 1.00 93.00 177 THR A O 1
ATOM 1367 N N . PHE A 1 178 ? -5.335 17.931 20.794 1.00 92.62 178 PHE A N 1
ATOM 1368 C CA . PHE A 1 178 ? -4.571 16.726 20.445 1.00 92.62 178 PHE A CA 1
ATOM 1369 C C . PHE A 1 178 ? -3.361 16.508 21.372 1.00 92.62 178 PHE A C 1
ATOM 1371 O O . PHE A 1 178 ? -3.067 15.380 21.761 1.00 92.62 178 PHE A O 1
ATOM 1378 N N . GLY A 1 179 ? -2.698 17.586 21.809 1.00 89.94 179 GLY A N 1
ATOM 1379 C CA . GLY A 1 179 ? -1.602 17.511 22.776 1.00 89.94 179 GLY A CA 1
ATOM 1380 C C . GLY A 1 179 ? -2.018 16.976 24.153 1.00 89.94 179 GLY A C 1
ATOM 1381 O O . GLY A 1 179 ? -1.247 16.246 24.775 1.00 89.94 179 GLY A O 1
ATOM 1382 N N . GLN A 1 180 ? -3.229 17.294 24.622 1.00 88.75 180 GLN A N 1
ATOM 1383 C CA . GLN A 1 180 ? -3.781 16.725 25.861 1.00 88.75 180 GLN A CA 1
ATOM 1384 C C . GLN A 1 180 ? -4.145 15.252 25.676 1.00 88.75 180 GLN A C 1
ATOM 1386 O O . GLN A 1 180 ? -3.832 14.434 26.539 1.00 88.75 180 GLN A O 1
ATOM 1391 N N . VAL A 1 181 ? -4.745 14.905 24.532 1.00 91.12 181 VAL A N 1
ATOM 1392 C CA . VAL A 1 181 ? -5.065 13.511 24.193 1.00 91.12 181 VAL A CA 1
ATOM 1393 C C . VAL A 1 181 ? -3.801 12.654 24.177 1.00 91.12 181 VAL A C 1
ATOM 1395 O O . VAL A 1 181 ? -3.775 11.605 24.813 1.00 91.12 181 VAL A O 1
ATOM 1398 N N . LEU A 1 182 ? -2.727 13.127 23.539 1.00 89.19 182 LEU A N 1
ATOM 1399 C CA . LEU A 1 182 ? -1.449 12.414 23.468 1.00 89.19 182 LEU A CA 1
ATOM 1400 C C . LEU A 1 182 ? -0.874 12.087 24.856 1.00 89.19 182 LEU A C 1
ATOM 1402 O O . LEU A 1 182 ? -0.330 11.006 25.055 1.00 89.19 182 LEU A O 1
ATOM 1406 N N . GLY A 1 183 ? -0.992 13.011 25.814 1.00 84.50 183 GLY A N 1
ATOM 1407 C CA . GLY A 1 183 ? -0.530 12.789 27.187 1.00 84.50 183 GLY A CA 1
ATOM 1408 C C . GLY A 1 183 ? -1.411 11.828 27.992 1.00 84.50 183 GLY A C 1
ATOM 1409 O O . GLY A 1 183 ? -0.937 11.246 28.963 1.00 84.50 183 GLY A O 1
ATOM 1410 N N . GLY A 1 184 ? -2.675 11.665 27.596 1.00 86.19 184 GLY A N 1
ATOM 1411 C CA . GLY A 1 184 ? -3.701 10.936 28.340 1.00 86.19 184 GLY A CA 1
ATOM 1412 C C . GLY A 1 184 ? -3.855 9.456 27.994 1.00 86.19 184 GLY A C 1
ATOM 1413 O O . GLY A 1 184 ? -4.760 8.818 28.522 1.00 86.19 184 GLY A O 1
ATOM 1414 N N . LEU A 1 185 ? -3.032 8.903 27.103 1.00 87.44 185 LEU A N 1
ATOM 1415 C CA . LEU A 1 185 ? -3.184 7.534 26.606 1.00 87.44 185 LEU A CA 1
ATOM 1416 C C . LEU A 1 185 ? -2.002 6.651 27.039 1.00 87.44 185 LEU A C 1
ATOM 1418 O O . LEU A 1 185 ? -1.010 6.551 26.318 1.00 87.44 185 LEU A O 1
ATOM 1422 N N . PRO A 1 186 ? -2.061 6.010 28.221 1.00 80.56 186 PRO A N 1
ATOM 1423 C CA . PRO A 1 186 ? -1.008 5.096 28.645 1.00 80.56 186 PRO A CA 1
ATOM 1424 C C . PRO A 1 186 ? -1.030 3.820 27.793 1.00 80.56 186 PRO A C 1
ATOM 1426 O O . PRO A 1 186 ? -2.080 3.217 27.595 1.00 80.56 186 PRO A O 1
ATOM 1429 N N . GLY A 1 187 ? 0.140 3.382 27.324 1.00 83.75 187 GLY A N 1
ATOM 1430 C CA . GLY A 1 187 ? 0.303 2.092 26.637 1.00 83.75 187 GLY A CA 1
ATOM 1431 C C . GLY A 1 187 ? -0.012 2.085 25.139 1.00 83.75 187 GLY A C 1
ATOM 1432 O O . GLY A 1 187 ? 0.227 1.072 24.495 1.00 83.75 187 GLY A O 1
ATOM 1433 N N . VAL A 1 188 ? -0.480 3.199 24.570 1.00 91.94 188 VAL A N 1
ATOM 1434 C CA . VAL A 1 188 ? -0.650 3.370 23.117 1.00 91.94 188 VAL A CA 1
ATOM 1435 C C . VAL A 1 188 ? -0.112 4.729 22.686 1.00 91.94 188 VAL A C 1
ATOM 1437 O O . VAL A 1 188 ? -0.046 5.662 23.486 1.00 91.94 188 VAL A O 1
ATOM 1440 N N . VAL A 1 189 ? 0.264 4.873 21.417 1.00 92.25 189 VAL A N 1
ATOM 1441 C CA . VAL A 1 189 ? 0.775 6.146 20.890 1.00 92.25 189 VAL A CA 1
ATOM 1442 C C . VAL A 1 189 ? -0.222 6.729 19.898 1.00 92.25 189 VAL A C 1
ATOM 1444 O O . VAL A 1 189 ? -0.431 6.176 18.823 1.00 92.25 189 VAL A O 1
ATOM 1447 N N . ALA A 1 190 ? -0.820 7.876 20.224 1.00 93.94 190 ALA A N 1
ATOM 1448 C CA . ALA A 1 190 ? -1.613 8.624 19.252 1.00 93.94 190 ALA A CA 1
ATOM 1449 C C . ALA A 1 190 ? -0.698 9.295 18.219 1.00 93.94 190 ALA A C 1
ATOM 1451 O O . ALA A 1 190 ? 0.167 10.103 18.556 1.00 93.94 190 ALA A O 1
ATOM 1452 N N . VAL A 1 191 ? -0.901 8.969 16.946 1.00 95.06 191 VAL A N 1
ATOM 1453 C CA . VAL A 1 191 ? -0.103 9.485 15.822 1.00 95.06 191 VAL A CA 1
ATOM 1454 C C . VAL A 1 191 ? -0.916 10.362 14.876 1.00 95.06 191 VAL A C 1
ATOM 1456 O O . VAL A 1 191 ? -0.342 11.026 14.013 1.00 95.06 191 VAL A O 1
ATOM 1459 N N . GLY A 1 192 ? -2.241 10.391 15.023 1.00 96.38 192 GLY A N 1
ATOM 1460 C CA . GLY A 1 192 ? -3.109 11.164 14.149 1.00 96.38 192 GLY A CA 1
ATOM 1461 C C . GLY A 1 192 ? -4.577 11.132 14.539 1.00 96.38 192 GLY A C 1
ATOM 1462 O O . GLY A 1 192 ? -4.952 10.573 15.569 1.00 96.38 192 GLY A O 1
ATOM 1463 N N . ILE A 1 193 ? -5.397 11.725 13.677 1.00 96.50 193 ILE A N 1
ATOM 1464 C CA . ILE A 1 193 ? -6.856 11.752 13.798 1.00 96.50 193 ILE A CA 1
ATOM 1465 C C . ILE A 1 193 ? -7.515 11.383 12.468 1.00 96.50 193 ILE A C 1
ATOM 1467 O O . ILE A 1 193 ? -6.927 11.565 11.399 1.00 96.50 193 ILE A O 1
ATOM 1471 N N . ARG A 1 194 ? -8.755 10.908 12.513 1.00 96.62 194 ARG A N 1
ATOM 1472 C CA . ARG A 1 194 ? -9.615 10.738 11.344 1.00 96.62 194 ARG A CA 1
ATOM 1473 C C . ARG A 1 194 ? -10.958 11.398 11.624 1.00 96.62 194 ARG A C 1
ATOM 1475 O O . ARG A 1 194 ? -11.683 10.962 12.510 1.00 96.62 194 ARG A O 1
ATOM 1482 N N . LYS A 1 195 ? -11.301 12.401 10.813 1.00 94.19 195 LYS A N 1
ATOM 1483 C CA . LYS A 1 195 ? -12.662 12.944 10.780 1.00 94.19 195 LYS A CA 1
ATOM 1484 C C . LYS A 1 195 ? -13.594 11.989 10.025 1.00 94.19 195 LYS A C 1
ATOM 1486 O O . LYS A 1 195 ? -13.137 11.367 9.057 1.00 94.19 195 LYS A O 1
ATOM 1491 N N . PRO A 1 196 ? -14.887 11.903 10.375 1.00 89.75 196 PRO A N 1
ATOM 1492 C CA . PRO A 1 196 ? -15.842 11.061 9.661 1.00 89.75 196 PRO A CA 1
ATOM 1493 C C . PRO A 1 196 ? -15.845 11.331 8.152 1.00 89.75 196 PRO A C 1
ATOM 1495 O O . PRO A 1 196 ? -16.010 12.464 7.705 1.00 89.75 196 PRO A O 1
ATOM 1498 N N . GLY A 1 197 ? -15.650 10.280 7.353 1.00 84.56 197 GLY A N 1
ATOM 1499 C CA . GLY A 1 197 ? -15.635 10.371 5.888 1.00 84.56 197 GLY A CA 1
ATOM 1500 C C . GLY A 1 197 ? -14.385 11.021 5.278 1.00 84.56 197 GLY A C 1
ATOM 1501 O O . GLY A 1 197 ? -14.303 11.121 4.054 1.00 84.56 197 GLY A O 1
ATOM 1502 N N . CYS A 1 198 ? -13.407 11.426 6.090 1.00 89.19 198 CYS A N 1
ATOM 1503 C CA . CYS A 1 198 ? -12.146 12.000 5.629 1.00 89.19 198 CYS A CA 1
ATOM 1504 C C . CYS A 1 198 ? -10.993 10.994 5.724 1.00 89.19 198 CYS A C 1
ATOM 1506 O O . CYS A 1 198 ? -11.017 10.041 6.505 1.00 89.19 198 CYS A O 1
ATOM 1508 N N . ALA A 1 199 ? -9.942 11.245 4.944 1.00 88.69 199 ALA A N 1
ATOM 1509 C CA . ALA A 1 199 ? -8.676 10.543 5.106 1.00 88.69 199 ALA A CA 1
ATOM 1510 C C . ALA A 1 199 ? -8.046 10.871 6.477 1.00 88.69 199 ALA A C 1
ATOM 1512 O O . ALA A 1 199 ? -8.213 11.993 6.972 1.00 88.69 199 ALA A O 1
ATOM 1513 N N . PRO A 1 200 ? -7.317 9.922 7.092 1.00 94.12 200 PRO A N 1
ATOM 1514 C CA . PRO A 1 200 ? -6.597 10.183 8.330 1.00 94.12 200 PRO A CA 1
ATOM 1515 C C . PRO A 1 200 ? -5.522 11.257 8.127 1.00 94.12 200 PRO A C 1
ATOM 1517 O O . PRO A 1 200 ? -4.830 11.289 7.108 1.00 94.12 200 PRO A O 1
ATOM 1520 N N . VAL A 1 201 ? -5.361 12.113 9.131 1.00 94.88 201 VAL A N 1
ATOM 1521 C CA . VAL A 1 201 ? -4.312 13.131 9.203 1.00 94.88 201 VAL A CA 1
ATOM 1522 C C . VAL A 1 201 ? -3.322 12.710 10.279 1.00 94.88 201 VAL A C 1
ATOM 1524 O O . VAL A 1 201 ? -3.653 12.669 11.465 1.00 94.88 201 VAL A O 1
ATOM 1527 N N . LEU A 1 202 ? -2.102 12.387 9.855 1.00 94.62 202 LEU A N 1
ATOM 1528 C CA . LEU A 1 202 ? -0.997 12.068 10.753 1.00 94.62 202 LEU A CA 1
ATOM 1529 C C . LEU A 1 202 ? -0.301 13.347 11.219 1.00 94.62 202 LEU A C 1
ATOM 1531 O O . LEU A 1 202 ? -0.176 14.305 10.458 1.00 94.62 202 LEU A O 1
ATOM 1535 N N . VAL A 1 203 ? 0.183 13.330 12.460 1.00 93.81 203 VAL A N 1
ATOM 1536 C CA . VAL A 1 203 ? 0.881 14.447 13.114 1.00 93.81 203 VAL A CA 1
ATOM 1537 C C . VAL A 1 203 ? 0.088 15.768 13.007 1.00 93.81 203 VAL A C 1
ATOM 1539 O O . VAL A 1 203 ? 0.593 16.752 12.459 1.00 93.81 203 VAL A O 1
ATOM 1542 N N . PRO A 1 204 ? -1.169 15.811 13.497 1.00 93.81 204 PRO A N 1
ATOM 1543 C CA . PRO A 1 204 ? -1.967 17.032 13.500 1.00 93.81 204 PRO A CA 1
ATOM 1544 C C . PRO A 1 204 ? -1.345 18.105 14.406 1.00 93.81 204 PRO A C 1
ATOM 1546 O O . PRO A 1 204 ? -0.445 17.845 15.210 1.00 93.81 204 PRO A O 1
ATOM 1549 N N . GLU A 1 205 ? -1.837 19.339 14.291 1.00 92.06 205 GLU A N 1
ATOM 1550 C CA . GLU A 1 205 ? -1.398 20.416 15.175 1.00 92.06 205 GLU A CA 1
ATOM 1551 C C . GLU A 1 205 ? -1.728 20.092 16.640 1.00 92.06 205 GLU A C 1
ATOM 1553 O O . GLU A 1 205 ? -2.832 19.669 16.968 1.00 92.06 205 GLU A O 1
ATOM 1558 N N . MET A 1 206 ? -0.782 20.326 17.553 1.00 90.31 206 MET A N 1
ATOM 1559 C CA . MET A 1 206 ? -0.949 19.970 18.972 1.00 90.31 206 MET A CA 1
ATOM 1560 C C . MET A 1 206 ? -2.094 20.728 19.662 1.00 90.31 206 MET A C 1
ATOM 1562 O O . MET A 1 206 ? -2.636 20.251 20.654 1.00 90.31 206 MET A O 1
ATOM 1566 N N . ASN A 1 207 ? -2.449 21.908 19.154 1.00 92.12 207 ASN A N 1
ATOM 1567 C CA . ASN A 1 207 ? -3.552 22.754 19.612 1.00 92.12 207 ASN A CA 1
ATOM 1568 C C . ASN A 1 207 ? -4.870 22.490 18.866 1.00 92.12 207 ASN A C 1
ATOM 1570 O O . ASN A 1 207 ? -5.845 23.194 19.127 1.00 92.12 207 ASN A O 1
ATOM 1574 N N . LEU A 1 208 ? -4.909 21.522 17.945 1.00 94.44 208 LEU A N 1
ATOM 1575 C CA . LEU A 1 208 ? -6.144 21.111 17.288 1.00 94.44 208 LEU A CA 1
ATOM 1576 C C . LEU A 1 208 ? -7.124 20.595 18.341 1.00 94.44 208 LEU A C 1
ATOM 1578 O O . LEU A 1 208 ? -6.778 19.695 19.103 1.00 94.44 208 LEU A O 1
ATOM 1582 N N . VAL A 1 209 ? -8.322 21.172 18.376 1.00 95.38 209 VAL A N 1
ATOM 1583 C CA . VAL A 1 209 ? -9.401 20.749 19.271 1.00 95.38 209 VAL A CA 1
ATOM 1584 C C . VAL A 1 209 ? -10.168 19.608 18.611 1.00 95.38 209 VAL A C 1
ATOM 1586 O O . VAL A 1 209 ? -10.587 19.740 17.463 1.00 95.38 209 VAL A O 1
ATOM 1589 N N . MET A 1 210 ? -10.327 18.511 19.344 1.00 95.12 210 MET A N 1
ATOM 1590 C CA . MET A 1 210 ? -11.046 17.312 18.917 1.00 95.12 210 MET A CA 1
ATOM 1591 C C . MET A 1 210 ? -12.560 17.557 18.862 1.00 95.12 210 MET A C 1
ATOM 1593 O O . MET A 1 210 ? -13.134 18.138 19.792 1.00 95.12 210 MET A O 1
ATOM 1597 N N . GLU A 1 211 ? -13.205 17.063 17.810 1.00 95.06 211 GLU A N 1
ATOM 1598 C CA . GLU A 1 211 ? -14.666 17.022 17.658 1.00 95.06 211 GLU A CA 1
ATOM 1599 C C . GLU A 1 211 ? -15.246 15.701 18.206 1.00 95.06 211 GLU A C 1
ATOM 1601 O O . GLU A 1 211 ? -14.524 14.725 18.402 1.00 95.06 211 GLU A O 1
ATOM 1606 N N . ALA A 1 212 ? -16.558 15.659 18.474 1.00 90.94 212 ALA A N 1
ATOM 1607 C CA . ALA A 1 212 ? -17.228 14.507 19.097 1.00 90.94 212 ALA A CA 1
ATOM 1608 C C . ALA A 1 212 ? -17.087 13.196 18.304 1.00 90.94 212 ALA A C 1
ATOM 1610 O O . ALA A 1 212 ? -16.975 12.121 18.892 1.00 90.94 212 ALA A O 1
ATOM 1611 N N . ASP A 1 213 ? -17.085 13.304 16.975 1.00 93.50 213 ASP A N 1
ATOM 1612 C CA . ASP A 1 213 ? -17.031 12.167 16.055 1.00 93.50 213 ASP A CA 1
ATOM 1613 C C . ASP A 1 213 ? -15.610 11.897 15.524 1.00 93.50 213 ASP A C 1
ATOM 1615 O O . ASP A 1 213 ? -15.431 11.050 14.645 1.00 93.50 213 ASP A O 1
ATOM 1619 N N . ASP A 1 214 ? -14.595 12.610 16.024 1.00 95.06 214 ASP A N 1
ATOM 1620 C CA . ASP A 1 214 ? -13.209 12.381 15.620 1.00 95.06 214 ASP A CA 1
ATOM 1621 C C . ASP A 1 214 ? -12.694 11.047 16.178 1.00 95.06 214 ASP A C 1
ATOM 1623 O O . ASP A 1 214 ? -12.768 10.752 17.374 1.00 95.06 214 ASP A O 1
ATOM 1627 N N . GLU A 1 215 ? -12.093 10.246 15.304 1.00 96.31 215 GLU A N 1
ATOM 1628 C CA . GLU A 1 215 ? -11.419 9.006 15.674 1.00 96.31 215 GLU A CA 1
ATOM 1629 C C . GLU A 1 215 ? -9.913 9.237 15.797 1.00 96.31 215 GLU A C 1
ATOM 1631 O O . GLU A 1 215 ? -9.328 10.053 15.082 1.00 96.31 215 GLU A O 1
ATOM 1636 N N . LEU A 1 216 ? -9.254 8.487 16.677 1.00 96.06 216 LEU A N 1
ATOM 1637 C CA . LEU A 1 216 ? -7.804 8.547 16.819 1.00 96.06 216 LEU A CA 1
ATOM 1638 C C . LEU A 1 216 ? -7.131 7.528 15.908 1.00 96.06 216 LEU A C 1
ATOM 1640 O O . LEU A 1 216 ? -7.598 6.397 15.771 1.00 96.06 216 LEU A O 1
ATOM 1644 N N . VAL A 1 217 ? -6.000 7.928 15.330 1.00 96.50 217 VAL A N 1
ATOM 1645 C CA . VAL A 1 217 ? -5.036 7.007 14.725 1.00 96.50 217 VAL A CA 1
ATOM 1646 C C . VAL A 1 217 ? -4.011 6.666 15.799 1.00 96.50 217 VAL A C 1
ATOM 1648 O O . VAL A 1 217 ? -3.257 7.536 16.246 1.00 96.50 217 VAL A O 1
ATOM 1651 N N . LEU A 1 218 ? -4.021 5.415 16.237 1.00 95.00 218 LEU A N 1
ATOM 1652 C CA . LEU A 1 218 ? -3.241 4.891 17.351 1.00 95.00 218 LEU A CA 1
ATOM 1653 C C . LEU A 1 218 ? -2.232 3.864 16.840 1.00 95.00 218 LEU A C 1
ATOM 1655 O O . LEU A 1 218 ? -2.532 3.115 15.915 1.00 95.00 218 LEU A O 1
ATOM 1659 N N . LEU A 1 219 ? -1.062 3.826 17.461 1.00 93.69 219 LEU A N 1
ATOM 1660 C CA . LEU A 1 219 ? -0.077 2.762 17.333 1.00 93.69 219 LEU A CA 1
ATOM 1661 C C . LEU A 1 219 ? -0.116 1.934 18.625 1.00 93.69 219 LEU A C 1
ATOM 1663 O O . LEU A 1 219 ? 0.054 2.500 19.712 1.00 93.69 219 LEU A O 1
ATOM 1667 N N . ALA A 1 220 ? -0.406 0.641 18.506 1.00 91.75 220 ALA A N 1
ATOM 1668 C CA . ALA A 1 220 ? -0.598 -0.268 19.637 1.00 91.75 220 ALA A CA 1
ATOM 1669 C C . ALA A 1 220 ? -0.253 -1.713 19.255 1.00 91.75 220 ALA A C 1
ATOM 1671 O O . ALA A 1 220 ? -0.437 -2.085 18.102 1.00 91.75 220 ALA A O 1
ATOM 1672 N N . GLU A 1 221 ? 0.173 -2.526 20.221 1.00 87.56 221 GLU A N 1
ATOM 1673 C CA . GLU A 1 221 ? 0.512 -3.942 20.003 1.00 87.56 221 GLU A CA 1
ATOM 1674 C C . GLU A 1 221 ? -0.708 -4.786 19.606 1.00 87.56 221 GLU A C 1
ATOM 1676 O O . GLU A 1 221 ? -0.620 -5.647 18.742 1.00 87.56 221 GLU A O 1
ATOM 1681 N N . ASP A 1 222 ? -1.870 -4.521 20.209 1.00 83.12 222 ASP A N 1
ATOM 1682 C CA . ASP A 1 222 ? -3.088 -5.273 19.917 1.00 83.12 222 ASP A CA 1
ATOM 1683 C C . ASP A 1 222 ? -4.361 -4.423 20.058 1.00 83.12 222 ASP A C 1
ATOM 1685 O O . ASP A 1 222 ? -4.410 -3.390 20.738 1.00 83.12 222 ASP A O 1
ATOM 1689 N N . ARG A 1 223 ? -5.452 -4.885 19.446 1.00 85.19 223 ARG A N 1
ATOM 1690 C CA . ARG A 1 223 ? -6.765 -4.252 19.565 1.00 85.19 223 ARG A CA 1
ATOM 1691 C C . ARG A 1 223 ? -7.306 -4.253 21.003 1.00 85.19 223 ARG A C 1
ATOM 1693 O O . ARG A 1 223 ? -8.083 -3.363 21.354 1.00 85.19 223 ARG A O 1
ATOM 1700 N N . SER A 1 224 ? -6.946 -5.235 21.825 1.00 85.50 224 SER A N 1
ATOM 1701 C CA . SER A 1 224 ? -7.409 -5.380 23.213 1.00 85.50 224 SER A CA 1
ATOM 1702 C C . SER A 1 224 ? -6.887 -4.295 24.155 1.00 85.50 224 SER A C 1
ATOM 1704 O O . SER A 1 224 ? -7.540 -4.010 25.161 1.00 85.50 224 SER A O 1
ATOM 1706 N N . VAL A 1 225 ? -5.761 -3.655 23.820 1.00 88.38 225 VAL A N 1
ATOM 1707 C CA . VAL A 1 225 ? -5.193 -2.549 24.608 1.00 88.38 225 VAL A CA 1
ATOM 1708 C C . VAL A 1 225 ? -5.719 -1.176 24.180 1.00 88.38 225 VAL A C 1
ATOM 1710 O O . VAL A 1 225 ? -5.367 -0.166 24.792 1.00 88.38 225 VAL A O 1
ATOM 1713 N N . LEU A 1 226 ? -6.574 -1.108 23.150 1.00 91.19 226 LEU A N 1
ATOM 1714 C CA . LEU A 1 226 ? -7.109 0.164 22.675 1.00 91.19 226 LEU A CA 1
ATOM 1715 C C . LEU A 1 226 ? -8.023 0.815 23.730 1.00 91.19 226 LEU A C 1
ATOM 1717 O O . LEU A 1 226 ? -8.963 0.186 24.229 1.00 91.19 226 LEU A O 1
ATOM 1721 N N . PRO A 1 227 ? -7.796 2.099 24.052 1.00 91.12 227 PRO A N 1
ATOM 1722 C CA . PRO A 1 227 ? -8.570 2.811 25.055 1.00 91.12 227 PRO A CA 1
ATOM 1723 C C . PRO A 1 227 ? -9.995 3.057 24.555 1.00 91.12 227 PRO A C 1
ATOM 1725 O O . PRO A 1 227 ? -10.203 3.578 23.466 1.00 91.12 227 PRO A O 1
ATOM 1728 N N . THR A 1 228 ? -10.996 2.757 25.381 1.00 91.69 228 THR A N 1
ATOM 1729 C CA . THR A 1 228 ? -12.399 3.087 25.059 1.00 91.69 228 THR A CA 1
ATOM 1730 C C . THR A 1 228 ? -12.763 4.521 25.458 1.00 91.69 228 THR A C 1
ATOM 1732 O O . THR A 1 228 ? -13.680 5.121 24.895 1.00 91.69 228 THR A O 1
ATOM 1735 N N . ARG A 1 229 ? -12.063 5.088 26.449 1.00 91.94 229 ARG A N 1
ATOM 1736 C CA . ARG A 1 229 ? -12.333 6.417 27.006 1.00 91.94 229 ARG A CA 1
ATOM 1737 C C . ARG A 1 229 ? -11.049 7.069 27.516 1.00 91.94 229 ARG A C 1
ATOM 1739 O O . ARG A 1 229 ? -10.171 6.375 28.021 1.00 91.94 229 ARG A O 1
ATOM 1746 N N . MET A 1 230 ? -10.984 8.393 27.423 1.00 91.44 230 MET A N 1
ATOM 1747 C CA . MET A 1 230 ? -9.949 9.206 28.058 1.00 91.44 230 MET A CA 1
ATOM 1748 C C . MET A 1 230 ? -10.015 9.110 29.597 1.00 91.44 230 MET A C 1
ATOM 1750 O O . MET A 1 230 ? -11.115 9.102 30.157 1.00 91.44 230 MET A O 1
ATOM 1754 N N . PRO A 1 231 ? -8.871 9.073 30.304 1.00 87.94 231 PRO A N 1
ATOM 1755 C CA . PRO A 1 231 ? -8.847 9.191 31.761 1.00 87.94 231 PRO A CA 1
ATOM 1756 C C . PRO A 1 231 ? -9.493 10.496 32.262 1.00 87.94 231 PRO A C 1
ATOM 1758 O O . PRO A 1 231 ? -9.496 11.517 31.573 1.00 87.94 231 PRO A O 1
ATOM 1761 N N . GLU A 1 232 ? -10.049 10.477 33.475 1.00 81.19 232 GLU A N 1
ATOM 1762 C CA . GLU A 1 232 ? -10.784 11.625 34.036 1.00 81.19 232 GLU A CA 1
ATOM 1763 C C . GLU A 1 232 ? -9.877 12.828 34.353 1.00 81.19 232 GLU A C 1
ATOM 1765 O O . GLU A 1 232 ? -10.327 13.973 34.352 1.00 81.19 232 GLU A O 1
ATOM 1770 N N . ASP A 1 233 ? -8.585 12.593 34.583 1.00 80.12 233 ASP A N 1
ATOM 1771 C CA . ASP A 1 233 ? -7.590 13.590 34.980 1.00 80.12 233 ASP A CA 1
ATOM 1772 C C . ASP A 1 233 ? -6.794 14.185 33.806 1.00 80.12 233 ASP A C 1
ATOM 1774 O O . ASP A 1 233 ? -5.894 14.999 34.024 1.00 80.12 233 ASP A O 1
ATOM 1778 N N . VAL A 1 234 ? -7.142 13.866 32.554 1.00 77.19 234 VAL A N 1
ATOM 1779 C CA . VAL A 1 234 ? -6.397 14.297 31.351 1.00 77.19 234 VAL A CA 1
ATOM 1780 C C . VAL A 1 234 ? -6.261 15.814 31.240 1.00 77.19 234 VAL A C 1
ATOM 1782 O O . VAL A 1 234 ? -5.240 16.320 30.777 1.00 77.19 234 VAL A O 1
ATOM 1785 N N . GLN A 1 235 ? -7.251 16.571 31.715 1.00 67.25 235 GLN A N 1
ATOM 1786 C CA . GLN A 1 235 ? -7.193 18.036 31.706 1.00 67.25 235 GLN A CA 1
ATOM 1787 C C . GLN A 1 235 ? -6.076 18.598 32.601 1.00 67.25 235 GLN A C 1
ATOM 1789 O O . GLN A 1 235 ? -5.620 19.720 32.373 1.00 67.25 235 GLN A O 1
ATOM 1794 N N . SER A 1 236 ? -5.606 17.827 33.588 1.00 64.00 236 SER A N 1
ATOM 1795 C CA . SER A 1 236 ? -4.501 18.207 34.476 1.00 64.00 236 SER A CA 1
ATOM 1796 C C . SER A 1 236 ? -3.112 17.951 33.873 1.00 64.00 236 SER A C 1
ATOM 1798 O O . SER A 1 236 ? -2.113 18.484 34.364 1.00 64.00 236 SER A O 1
ATOM 1800 N N . LEU A 1 237 ? -3.039 17.196 32.770 1.00 64.12 237 LEU A N 1
ATOM 1801 C CA . LEU A 1 237 ? -1.800 16.872 32.068 1.00 64.12 237 LEU A CA 1
ATOM 1802 C C . LEU A 1 237 ? -1.353 18.062 31.211 1.00 64.12 237 LEU A C 1
ATOM 1804 O O . LEU A 1 237 ? -1.552 18.113 29.998 1.00 64.12 237 LEU A O 1
ATOM 1808 N N . SER A 1 238 ? -0.725 19.054 31.843 1.00 57.00 238 SER A N 1
ATOM 1809 C CA . SER A 1 238 ? -0.002 20.086 31.101 1.00 57.00 238 SER A CA 1
ATOM 1810 C C . SER A 1 238 ? 1.400 19.577 30.767 1.00 57.00 238 SER A C 1
ATOM 1812 O O . SER A 1 238 ? 2.185 19.273 31.668 1.00 57.00 238 SER A O 1
ATOM 1814 N N . ILE A 1 239 ? 1.765 19.559 29.482 1.00 59.56 239 ILE A N 1
ATOM 1815 C CA . ILE A 1 239 ? 3.170 19.466 29.054 1.00 59.56 239 ILE A CA 1
ATOM 1816 C C . ILE A 1 239 ? 3.822 20.844 29.286 1.00 59.56 239 ILE A C 1
ATOM 1818 O O . ILE A 1 239 ? 4.238 21.550 28.366 1.00 59.56 239 ILE A O 1
ATOM 1822 N N . GLY A 1 240 ? 3.832 21.289 30.541 1.00 53.22 240 GLY A N 1
ATOM 1823 C CA . GLY A 1 240 ? 4.447 22.535 30.967 1.00 53.22 240 GLY A CA 1
ATOM 1824 C C . GLY A 1 240 ? 5.961 22.367 31.064 1.00 53.22 240 GLY A C 1
ATOM 1825 O O . GLY A 1 240 ? 6.453 21.504 31.781 1.00 53.22 240 GLY A O 1
ATOM 1826 N N . GLY A 1 241 ? 6.721 23.207 30.357 1.00 57.50 241 GLY A N 1
ATOM 1827 C CA . GLY A 1 241 ? 8.162 23.367 30.604 1.00 57.50 241 GLY A CA 1
ATOM 1828 C C . GLY A 1 241 ? 9.119 22.647 29.650 1.00 57.50 241 GLY A C 1
ATOM 1829 O O . GLY A 1 241 ? 10.332 22.835 29.767 1.00 57.50 241 GLY A O 1
ATOM 1830 N N . LEU A 1 242 ? 8.634 21.903 28.651 1.00 57.78 242 LEU A N 1
ATOM 1831 C CA . LEU A 1 242 ? 9.505 21.399 27.585 1.00 57.78 242 LEU A CA 1
ATOM 1832 C C . LEU A 1 242 ? 9.874 22.542 26.632 1.00 57.78 242 LEU A C 1
ATOM 1834 O O . LEU A 1 242 ? 9.128 22.926 25.731 1.00 57.78 242 LEU A O 1
ATOM 1838 N N . ARG A 1 243 ? 11.066 23.111 26.829 1.00 56.97 243 ARG A N 1
ATOM 1839 C CA . ARG A 1 243 ? 11.628 24.100 25.908 1.00 56.97 243 ARG A CA 1
ATOM 1840 C C . ARG A 1 243 ? 11.853 23.418 24.561 1.00 56.97 243 ARG A C 1
ATOM 1842 O O . ARG A 1 243 ? 12.779 22.619 24.430 1.00 56.97 243 ARG A O 1
ATOM 1849 N N . ARG A 1 244 ? 11.040 23.761 23.553 1.00 61.09 244 ARG A N 1
ATOM 1850 C CA . ARG A 1 244 ? 11.244 23.331 22.162 1.00 61.09 244 ARG A CA 1
ATOM 1851 C C . ARG A 1 244 ? 12.671 23.689 21.761 1.00 61.09 244 ARG A C 1
ATOM 1853 O O . ARG A 1 244 ? 12.991 24.851 21.495 1.00 61.09 244 ARG A O 1
ATOM 1860 N N . ARG A 1 245 ? 13.553 22.690 21.745 1.00 60.78 245 ARG A N 1
ATOM 1861 C CA . ARG A 1 245 ? 14.889 22.838 21.184 1.00 60.78 245 ARG A CA 1
ATOM 1862 C C . ARG A 1 245 ? 14.647 23.134 19.712 1.00 60.78 245 ARG A C 1
ATOM 1864 O O . ARG A 1 245 ? 14.107 22.290 19.006 1.00 60.78 245 ARG A O 1
ATOM 1871 N N . LYS A 1 246 ? 14.951 24.358 19.264 1.00 57.22 246 LYS A N 1
ATOM 1872 C CA . LYS A 1 246 ? 14.950 24.659 17.831 1.00 57.22 246 LYS A CA 1
ATOM 1873 C C . LYS A 1 246 ? 15.939 23.677 17.215 1.00 57.22 246 LYS A C 1
ATOM 1875 O O . LYS A 1 246 ? 17.145 23.811 17.426 1.00 57.22 246 LYS A O 1
ATOM 1880 N N . SER A 1 247 ? 15.430 22.651 16.544 1.00 60.66 247 SER A N 1
ATOM 1881 C CA . SER A 1 247 ? 16.231 21.827 15.660 1.00 60.66 247 SER A CA 1
ATOM 1882 C C . SER A 1 247 ? 16.834 22.801 14.660 1.00 60.66 247 SER A C 1
ATOM 1884 O O . SER A 1 247 ? 16.123 23.512 13.949 1.00 60.66 247 SER A O 1
ATOM 1886 N N . LYS A 1 248 ? 18.160 22.940 14.696 1.00 57.84 248 LYS A N 1
ATOM 1887 C CA . LYS A 1 248 ? 18.864 23.659 13.642 1.00 57.84 248 LYS A CA 1
ATOM 1888 C C . LYS A 1 248 ? 18.534 22.871 12.382 1.00 57.84 248 LYS A C 1
ATOM 1890 O O . LYS A 1 248 ? 18.775 21.666 12.379 1.00 57.84 248 LYS A O 1
ATOM 1895 N N . ALA A 1 249 ? 17.908 23.503 11.390 1.00 60.97 249 ALA A N 1
ATOM 1896 C CA . ALA A 1 249 ? 17.713 22.855 10.103 1.00 60.97 249 ALA A CA 1
ATOM 1897 C C . ALA A 1 249 ? 19.098 22.380 9.658 1.00 60.97 249 ALA A C 1
ATOM 1899 O O . ALA A 1 249 ? 20.001 23.203 9.479 1.00 60.97 249 ALA A O 1
ATOM 1900 N N . LEU A 1 250 ? 19.301 21.062 9.635 1.00 67.06 250 LEU A N 1
ATOM 1901 C CA . LEU A 1 250 ? 20.533 20.496 9.119 1.00 67.06 250 LEU A CA 1
ATOM 1902 C C . LEU A 1 250 ? 20.567 20.908 7.652 1.00 67.06 250 LEU A C 1
ATOM 1904 O O . LEU A 1 250 ? 19.622 20.650 6.906 1.00 67.06 250 LEU A O 1
ATOM 1908 N N . LEU A 1 251 ? 21.602 21.655 7.273 1.00 72.69 251 LEU A N 1
ATOM 1909 C CA . LEU A 1 251 ? 21.821 21.963 5.870 1.00 72.69 251 LEU A CA 1
ATOM 1910 C C . LEU A 1 251 ? 22.016 20.629 5.159 1.00 72.69 251 LEU A C 1
ATOM 1912 O O . LEU A 1 251 ? 22.760 19.780 5.643 1.00 72.69 251 LEU A O 1
ATOM 1916 N N . LYS A 1 252 ? 21.327 20.445 4.035 1.00 84.06 252 LYS A N 1
ATOM 1917 C CA . LYS A 1 252 ? 21.501 19.246 3.221 1.00 84.06 252 LYS A CA 1
ATOM 1918 C C . LYS A 1 252 ? 22.948 19.208 2.740 1.00 84.06 252 LYS A C 1
ATOM 1920 O O . LYS A 1 252 ? 23.409 20.152 2.097 1.00 84.06 252 LYS A O 1
ATOM 1925 N N . GLU A 1 253 ? 23.663 18.148 3.084 1.00 87.69 253 GLU A N 1
ATOM 1926 C CA . GLU A 1 253 ? 25.072 18.002 2.735 1.00 87.69 253 GLU A CA 1
ATOM 1927 C C . GLU A 1 253 ? 25.223 17.423 1.327 1.00 87.69 253 GLU A C 1
ATOM 1929 O O . GLU A 1 253 ? 24.383 16.658 0.847 1.00 87.69 253 GLU A O 1
ATOM 1934 N N . ARG A 1 254 ? 26.306 17.811 0.651 1.00 92.88 254 ARG A N 1
ATOM 1935 C CA . ARG A 1 254 ? 26.713 17.199 -0.614 1.00 92.88 254 ARG A CA 1
ATOM 1936 C C . ARG A 1 254 ? 27.253 15.799 -0.334 1.00 92.88 254 ARG A C 1
ATOM 1938 O O . ARG A 1 254 ? 28.141 15.655 0.502 1.00 92.88 254 ARG A O 1
ATOM 1945 N N . GLN A 1 255 ? 26.786 14.805 -1.081 1.00 91.88 255 GLN A N 1
ATOM 1946 C CA . GLN A 1 255 ? 27.198 13.410 -0.904 1.00 91.88 255 GLN A CA 1
ATOM 1947 C C . GLN A 1 255 ? 27.727 12.784 -2.208 1.00 91.88 255 GLN A C 1
ATOM 1949 O O . GLN A 1 255 ? 27.531 13.315 -3.306 1.00 91.88 255 GLN A O 1
ATOM 1954 N N . GLU A 1 256 ? 28.397 11.637 -2.084 1.00 94.44 256 GLU A N 1
ATOM 1955 C CA . GLU A 1 256 ? 28.665 10.723 -3.197 1.00 94.44 256 GLU A CA 1
ATOM 1956 C C . GLU A 1 256 ? 27.955 9.394 -2.930 1.00 94.44 256 GLU A C 1
ATOM 1958 O O . GLU A 1 256 ? 28.236 8.720 -1.942 1.00 94.44 256 GLU A O 1
ATOM 1963 N N . ILE A 1 257 ? 27.027 9.028 -3.810 1.00 94.81 257 ILE A N 1
ATOM 1964 C CA . ILE A 1 257 ? 26.153 7.865 -3.659 1.00 94.81 257 ILE A CA 1
ATOM 1965 C C . ILE A 1 257 ? 26.436 6.893 -4.797 1.00 94.81 257 ILE A C 1
ATOM 1967 O O . ILE A 1 257 ? 26.544 7.293 -5.958 1.00 94.81 257 ILE A O 1
ATOM 1971 N N . VAL A 1 258 ? 26.523 5.604 -4.475 1.00 94.69 258 VAL A N 1
ATOM 1972 C CA . VAL A 1 258 ? 26.685 4.535 -5.462 1.00 94.69 258 VAL A CA 1
ATOM 1973 C C . VAL A 1 258 ? 25.448 3.650 -5.441 1.00 94.69 258 VAL A C 1
ATOM 1975 O O . VAL A 1 258 ? 25.106 3.083 -4.407 1.00 94.69 258 VAL A O 1
ATOM 1978 N N . ILE A 1 259 ? 24.799 3.511 -6.593 1.00 94.25 259 ILE A N 1
ATOM 1979 C CA . ILE A 1 259 ? 23.704 2.566 -6.802 1.00 94.25 259 ILE A CA 1
ATOM 1980 C C . ILE A 1 259 ? 24.257 1.391 -7.600 1.00 94.25 259 ILE A C 1
ATOM 1982 O O . ILE A 1 259 ? 24.753 1.563 -8.713 1.00 94.25 259 ILE A O 1
ATOM 1986 N N . ILE A 1 260 ? 24.182 0.202 -7.011 1.00 93.88 260 ILE A N 1
ATOM 1987 C CA . ILE A 1 260 ? 24.668 -1.049 -7.590 1.00 93.88 260 ILE A CA 1
ATOM 1988 C C . ILE A 1 260 ? 23.448 -1.846 -8.051 1.00 93.88 260 ILE A C 1
ATOM 1990 O O . ILE A 1 260 ? 22.599 -2.188 -7.231 1.00 93.88 260 ILE A O 1
ATOM 1994 N N . GLY A 1 261 ? 23.348 -2.135 -9.347 1.00 92.00 261 GLY A N 1
ATOM 1995 C CA . GLY A 1 261 ? 22.162 -2.767 -9.923 1.00 92.00 261 GLY A CA 1
ATOM 1996 C C . GLY A 1 261 ? 21.328 -1.854 -10.808 1.00 92.00 261 GLY A C 1
ATOM 1997 O O . GLY A 1 261 ? 21.588 -0.658 -10.961 1.00 92.00 261 GLY A O 1
ATOM 1998 N N . TRP A 1 262 ? 20.299 -2.453 -11.402 1.00 91.81 262 TRP A N 1
ATOM 1999 C CA . TRP A 1 262 ? 19.240 -1.734 -12.093 1.00 91.81 262 TRP A CA 1
ATOM 2000 C C . TRP A 1 262 ? 17.881 -2.230 -11.625 1.00 91.81 262 TRP A C 1
ATOM 2002 O O . TRP A 1 262 ? 17.678 -3.427 -11.437 1.00 91.81 262 TRP A O 1
ATOM 2012 N N . SER A 1 263 ? 16.966 -1.290 -11.425 1.00 88.12 263 SER A N 1
ATOM 2013 C CA . SER A 1 263 ? 15.608 -1.547 -10.967 1.00 88.12 263 SER A CA 1
ATOM 2014 C C . SER A 1 263 ? 14.675 -0.489 -11.542 1.00 88.12 263 SER A C 1
ATOM 2016 O O . SER A 1 263 ? 15.063 0.670 -11.690 1.00 88.12 263 SER A O 1
ATOM 2018 N N . ASP A 1 264 ? 13.422 -0.863 -11.786 1.00 85.00 264 ASP A N 1
ATOM 2019 C CA . ASP A 1 264 ? 12.376 0.053 -12.247 1.00 85.00 264 ASP A CA 1
ATOM 2020 C C . ASP A 1 264 ? 11.998 1.116 -11.195 1.00 85.00 264 ASP A C 1
ATOM 2022 O O . ASP A 1 264 ? 11.353 2.113 -11.527 1.00 85.00 264 ASP A O 1
ATOM 2026 N N . HIS A 1 265 ? 12.437 0.947 -9.940 1.00 87.81 265 HIS A N 1
ATOM 2027 C CA . HIS A 1 265 ? 12.263 1.915 -8.848 1.00 87.81 265 HIS A CA 1
ATOM 2028 C C . HIS A 1 265 ? 13.319 3.034 -8.849 1.00 87.81 265 HIS A C 1
ATOM 2030 O O . HIS A 1 265 ? 13.229 3.963 -8.044 1.00 87.81 265 HIS A O 1
ATOM 2036 N N . ILE A 1 266 ? 14.314 2.981 -9.749 1.00 91.44 266 ILE A N 1
ATOM 2037 C CA . ILE A 1 266 ? 15.436 3.934 -9.780 1.00 91.44 266 ILE A CA 1
ATOM 2038 C C . ILE A 1 266 ? 14.968 5.387 -9.908 1.00 91.44 266 ILE A C 1
ATOM 2040 O O . ILE A 1 266 ? 15.541 6.275 -9.285 1.00 91.44 266 ILE A O 1
ATOM 2044 N N . GLY A 1 267 ? 13.901 5.636 -10.671 1.00 90.88 267 GLY A N 1
ATOM 2045 C CA . GLY A 1 267 ? 13.363 6.982 -10.842 1.00 90.88 267 GLY A CA 1
ATOM 2046 C C . GLY A 1 267 ? 12.811 7.559 -9.539 1.00 90.88 267 GLY A C 1
ATOM 2047 O O . GLY A 1 267 ? 13.140 8.688 -9.189 1.00 90.88 267 GLY A O 1
ATOM 2048 N N . ALA A 1 268 ? 12.046 6.769 -8.781 1.00 90.25 268 ALA A N 1
ATOM 2049 C CA . ALA A 1 268 ? 11.530 7.181 -7.476 1.00 90.25 268 ALA A CA 1
ATOM 2050 C C . ALA A 1 268 ? 12.663 7.429 -6.468 1.00 90.25 268 ALA A C 1
ATOM 2052 O O . ALA A 1 268 ? 12.654 8.442 -5.772 1.00 90.25 268 ALA A O 1
ATOM 2053 N N . ALA A 1 269 ? 13.680 6.561 -6.453 1.00 92.75 269 ALA A N 1
ATOM 2054 C CA . ALA A 1 269 ? 14.854 6.742 -5.603 1.00 92.75 269 ALA A CA 1
ATOM 2055 C C . ALA A 1 269 ? 15.631 8.030 -5.946 1.00 92.75 269 ALA A C 1
ATOM 2057 O O . ALA A 1 269 ? 16.044 8.762 -5.052 1.00 92.75 269 ALA A O 1
ATOM 2058 N N . LEU A 1 270 ? 15.805 8.353 -7.233 1.00 94.38 270 LEU A N 1
ATOM 2059 C CA . LEU A 1 270 ? 16.477 9.592 -7.648 1.00 94.38 270 LEU A CA 1
ATOM 2060 C C . LEU A 1 270 ? 15.695 10.847 -7.244 1.00 94.38 270 LEU A C 1
ATOM 2062 O O . LEU A 1 270 ? 16.313 11.834 -6.848 1.00 94.38 270 LEU A O 1
ATOM 2066 N N . VAL A 1 271 ? 14.362 10.819 -7.317 1.00 93.38 271 VAL A N 1
ATOM 2067 C CA . VAL A 1 271 ? 13.515 11.932 -6.853 1.00 93.38 271 VAL A CA 1
ATOM 2068 C C . VAL A 1 271 ? 13.649 12.119 -5.343 1.00 93.38 271 VAL A C 1
ATOM 2070 O O . VAL A 1 271 ? 13.887 13.242 -4.896 1.00 93.38 271 VAL A O 1
ATOM 2073 N N . GLU A 1 272 ? 13.592 11.033 -4.568 1.00 93.00 272 GLU A N 1
ATOM 2074 C CA . GLU A 1 272 ? 13.770 11.090 -3.112 1.00 93.00 272 GLU A CA 1
ATOM 2075 C C . GLU A 1 272 ? 15.161 11.630 -2.741 1.00 93.00 272 GLU A C 1
ATOM 2077 O O . GLU A 1 272 ? 15.278 12.562 -1.944 1.00 93.00 272 GLU A O 1
ATOM 2082 N N . LEU A 1 273 ? 16.223 11.137 -3.392 1.00 93.62 273 LEU A N 1
ATOM 2083 C CA . LEU A 1 273 ? 17.589 11.640 -3.204 1.00 93.62 273 LEU A CA 1
ATOM 2084 C C . LEU A 1 273 ? 17.726 13.117 -3.574 1.00 93.62 273 LEU A C 1
ATOM 2086 O O . LEU A 1 273 ? 18.414 13.869 -2.888 1.00 93.62 273 LEU A O 1
ATOM 2090 N N . ASN A 1 274 ? 17.066 13.563 -4.641 1.00 93.31 274 ASN A N 1
ATOM 2091 C CA . ASN A 1 274 ? 17.094 14.963 -5.055 1.00 93.31 274 ASN A CA 1
ATOM 2092 C C . ASN A 1 274 ? 16.412 15.860 -4.017 1.00 93.31 274 ASN A C 1
ATOM 2094 O O . ASN A 1 274 ? 16.859 16.983 -3.775 1.00 93.31 274 ASN A O 1
ATOM 2098 N N . GLY A 1 275 ? 15.360 15.349 -3.375 1.00 90.12 275 GLY A N 1
ATOM 2099 C CA . GLY A 1 275 ? 14.700 15.980 -2.240 1.00 90.12 275 GLY A CA 1
ATOM 2100 C C . GLY A 1 275 ? 15.532 15.945 -0.959 1.00 90.12 275 GLY A C 1
ATOM 2101 O O . GLY A 1 275 ? 15.439 16.880 -0.168 1.00 90.12 275 GLY A O 1
ATOM 2102 N N . TYR A 1 276 ? 16.370 14.933 -0.753 1.00 86.75 276 TYR A N 1
ATOM 2103 C CA . TYR A 1 276 ? 17.110 14.742 0.494 1.00 86.75 276 TYR A CA 1
ATOM 2104 C C . TYR A 1 276 ? 18.494 15.414 0.504 1.00 86.75 276 TYR A C 1
ATOM 2106 O O . TYR A 1 276 ? 18.854 16.084 1.475 1.00 86.75 276 TYR A O 1
ATOM 2114 N N . CYS A 1 277 ? 19.264 15.279 -0.575 1.00 90.56 277 CYS A N 1
ATOM 2115 C CA . CYS A 1 277 ? 20.676 15.656 -0.625 1.00 90.56 277 CYS A CA 1
ATOM 2116 C C . CYS A 1 277 ? 20.907 17.137 -0.972 1.00 90.56 277 CYS A C 1
ATOM 2118 O O . CYS A 1 277 ? 20.059 17.821 -1.552 1.00 90.56 277 CYS A O 1
ATOM 2120 N N . GLY A 1 278 ? 22.090 17.644 -0.614 1.00 91.12 278 GLY A N 1
ATOM 2121 C CA . GLY A 1 278 ? 22.511 19.006 -0.937 1.00 91.12 278 GLY A CA 1
ATOM 2122 C C . GLY A 1 278 ? 22.931 19.168 -2.405 1.00 91.12 278 GLY A C 1
ATOM 2123 O O . GLY A 1 278 ? 23.276 18.174 -3.055 1.00 91.12 278 GLY A O 1
ATOM 2124 N N . PRO A 1 279 ? 22.952 20.408 -2.936 1.00 93.00 279 PRO A N 1
ATOM 2125 C CA . PRO A 1 279 ? 23.390 20.678 -4.303 1.00 93.00 279 PRO A CA 1
ATOM 2126 C C . PRO A 1 279 ? 24.799 20.148 -4.608 1.00 93.00 279 PRO A C 1
ATOM 2128 O O . PRO A 1 279 ? 25.713 20.246 -3.786 1.00 93.00 279 PRO A O 1
ATOM 2131 N N . GLY A 1 280 ? 24.989 19.618 -5.819 1.00 93.25 280 GLY A N 1
ATOM 2132 C CA . GLY A 1 280 ? 26.266 19.055 -6.277 1.00 93.25 280 GLY A CA 1
ATOM 2133 C C . GLY A 1 280 ? 26.516 17.614 -5.824 1.00 93.25 280 GLY A C 1
ATOM 2134 O O . GLY A 1 280 ? 27.638 17.114 -5.962 1.00 93.25 280 GLY A O 1
ATOM 2135 N N . THR A 1 281 ? 25.502 16.947 -5.271 1.00 95.56 281 THR A N 1
ATOM 2136 C CA . THR A 1 281 ? 25.569 15.528 -4.914 1.00 95.56 281 THR A CA 1
ATOM 2137 C C . THR A 1 281 ? 25.758 14.682 -6.165 1.00 95.56 281 THR A C 1
ATOM 2139 O O . THR A 1 281 ? 25.144 14.916 -7.208 1.00 95.56 281 THR A O 1
ATOM 2142 N N . LYS A 1 282 ? 26.636 13.690 -6.071 1.00 96.94 282 LYS A N 1
ATOM 2143 C CA . LYS A 1 282 ? 27.009 12.832 -7.191 1.00 96.94 282 LYS A CA 1
ATOM 2144 C C . LYS A 1 282 ? 26.403 11.451 -6.998 1.00 96.94 282 LYS A C 1
ATOM 2146 O O . LYS A 1 282 ? 26.662 10.815 -5.983 1.00 96.94 282 LYS A O 1
ATOM 2151 N N . VAL A 1 283 ? 25.662 10.967 -7.989 1.00 96.75 283 VAL A N 1
ATOM 2152 C CA . VAL A 1 283 ? 25.117 9.605 -7.999 1.00 96.75 283 VAL A CA 1
ATOM 2153 C C . VAL A 1 283 ? 25.814 8.804 -9.088 1.00 96.75 283 VAL A C 1
ATOM 2155 O O . VAL A 1 283 ? 25.804 9.193 -10.254 1.00 96.75 283 VAL A O 1
ATOM 2158 N N . VAL A 1 284 ? 26.432 7.684 -8.727 1.00 96.75 284 VAL A N 1
ATOM 2159 C CA . VAL A 1 284 ? 27.073 6.757 -9.664 1.00 96.75 284 VAL A CA 1
ATOM 2160 C C . VAL A 1 284 ? 26.233 5.489 -9.752 1.00 96.75 284 VAL A C 1
ATOM 2162 O O . VAL A 1 284 ? 26.122 4.757 -8.776 1.00 96.75 284 VAL A O 1
ATOM 2165 N N . ILE A 1 285 ? 25.664 5.208 -10.924 1.00 96.44 285 ILE A N 1
ATOM 2166 C CA . ILE A 1 285 ? 24.892 3.986 -11.176 1.00 96.44 285 ILE A CA 1
ATOM 2167 C C . ILE A 1 285 ? 25.798 2.964 -11.861 1.00 96.44 285 ILE A C 1
ATOM 2169 O O . ILE A 1 285 ? 26.192 3.152 -13.017 1.00 96.44 285 ILE A O 1
ATOM 2173 N N . TYR A 1 286 ? 26.099 1.871 -11.167 1.00 95.88 286 TYR A N 1
ATOM 2174 C CA . TYR A 1 286 ? 26.861 0.732 -11.671 1.00 95.88 286 TYR A CA 1
ATOM 2175 C C . TYR A 1 286 ? 25.924 -0.443 -11.973 1.00 95.88 286 TYR A C 1
ATOM 2177 O O . TYR A 1 286 ? 25.273 -0.965 -11.072 1.00 95.88 286 TYR A O 1
ATOM 2185 N N . SER A 1 287 ? 25.825 -0.852 -13.239 1.00 94.81 287 SER A N 1
ATOM 2186 C CA . SER A 1 287 ? 24.927 -1.934 -13.674 1.00 94.81 287 SER A CA 1
ATOM 2187 C C . SER A 1 287 ? 25.398 -2.548 -14.998 1.00 94.81 287 SER A C 1
ATOM 2189 O O . SER A 1 287 ? 26.004 -1.820 -15.790 1.00 94.81 287 SER A O 1
ATOM 2191 N N . PRO A 1 288 ? 25.089 -3.831 -15.285 1.00 93.31 288 PRO A N 1
ATOM 2192 C CA . PRO A 1 288 ? 25.297 -4.437 -16.597 1.00 93.31 288 PRO A CA 1
ATOM 2193 C C . PRO A 1 288 ? 24.328 -3.897 -17.656 1.00 93.31 288 PRO A C 1
ATOM 2195 O O . PRO A 1 288 ? 24.560 -4.090 -18.843 1.00 93.31 288 PRO A O 1
ATOM 2198 N N . THR A 1 289 ? 23.236 -3.235 -17.258 1.00 93.50 289 THR A N 1
ATOM 2199 C CA . THR A 1 289 ? 22.292 -2.629 -18.204 1.00 93.50 289 THR A CA 1
ATOM 2200 C C . THR A 1 289 ? 22.992 -1.541 -19.031 1.00 93.50 289 THR A C 1
ATOM 2202 O O . THR A 1 289 ? 23.594 -0.637 -18.432 1.00 93.50 289 THR A O 1
ATOM 2205 N N . PRO A 1 290 ? 22.870 -1.559 -20.375 1.00 94.75 290 PRO A N 1
ATOM 2206 C CA . PRO A 1 290 ? 23.527 -0.590 -21.241 1.00 94.75 290 PRO A CA 1
ATOM 2207 C C . PRO A 1 290 ? 23.232 0.853 -20.845 1.00 94.75 290 PRO A C 1
ATOM 2209 O O . PRO A 1 290 ? 22.106 1.227 -20.506 1.00 94.75 290 PRO A O 1
ATOM 2212 N N . THR A 1 291 ? 24.257 1.699 -20.907 1.00 95.00 291 THR A N 1
ATOM 2213 C CA . THR A 1 291 ? 24.137 3.111 -20.501 1.00 95.00 291 THR A CA 1
ATOM 2214 C C . THR A 1 291 ? 23.042 3.866 -21.264 1.00 95.00 291 THR A C 1
ATOM 2216 O O . THR A 1 291 ? 22.294 4.622 -20.652 1.00 95.00 291 THR A O 1
ATOM 2219 N N . VAL A 1 292 ? 22.887 3.604 -22.565 1.00 95.12 292 VAL A N 1
ATOM 2220 C CA . VAL A 1 292 ? 21.863 4.245 -23.410 1.00 95.12 292 VAL A CA 1
ATOM 2221 C C . VAL A 1 292 ? 20.447 3.959 -22.907 1.00 95.12 292 VAL A C 1
ATOM 2223 O O . VAL A 1 292 ? 19.620 4.870 -22.854 1.00 95.12 292 VAL A O 1
ATOM 2226 N N . ASP A 1 293 ? 20.170 2.719 -22.505 1.00 94.38 293 ASP A N 1
ATOM 2227 C CA . ASP A 1 293 ? 18.844 2.316 -22.031 1.00 94.38 293 ASP A CA 1
ATOM 2228 C C . ASP A 1 293 ? 18.538 2.946 -20.673 1.00 94.38 293 ASP A C 1
ATOM 2230 O O . ASP A 1 293 ? 17.438 3.453 -20.447 1.00 94.38 293 ASP A O 1
ATOM 2234 N N . ARG A 1 294 ? 19.548 3.005 -19.797 1.00 94.69 294 ARG A N 1
ATOM 2235 C CA . ARG A 1 294 ? 19.439 3.652 -18.485 1.00 94.69 294 ARG A CA 1
ATOM 2236 C C . ARG A 1 294 ? 19.145 5.145 -18.600 1.00 94.69 294 ARG A C 1
ATOM 2238 O O . ARG A 1 294 ? 18.251 5.636 -17.915 1.00 94.69 294 ARG A O 1
ATOM 2245 N N . THR A 1 295 ? 19.867 5.857 -19.466 1.00 94.31 295 THR A N 1
ATOM 2246 C CA . THR A 1 295 ? 19.648 7.292 -19.698 1.00 94.31 295 THR A CA 1
ATOM 2247 C C . THR A 1 295 ? 18.246 7.547 -20.244 1.00 94.31 295 THR A C 1
ATOM 2249 O O . THR A 1 295 ? 17.502 8.322 -19.648 1.00 94.31 295 THR A O 1
ATOM 2252 N N . LYS A 1 296 ? 17.835 6.824 -21.297 1.00 94.56 296 LYS A N 1
ATOM 2253 C CA . LYS A 1 296 ? 16.486 6.953 -21.875 1.00 94.56 296 LYS A CA 1
ATOM 2254 C C . LYS A 1 296 ? 15.385 6.677 -20.855 1.00 94.56 296 LYS A C 1
ATOM 2256 O O . LYS A 1 296 ? 14.376 7.384 -20.837 1.00 94.56 296 LYS A O 1
ATOM 2261 N N . PHE A 1 297 ? 15.566 5.653 -20.019 1.00 92.69 297 PHE A N 1
ATOM 2262 C CA . PHE A 1 297 ? 14.616 5.322 -18.963 1.00 92.69 297 PHE A CA 1
ATOM 2263 C C . PHE A 1 297 ? 14.495 6.466 -17.956 1.00 92.69 297 PHE A C 1
ATOM 2265 O O . PHE A 1 297 ? 13.380 6.914 -17.701 1.00 92.69 297 PHE A O 1
ATOM 2272 N N . ILE A 1 298 ? 15.616 6.966 -17.420 1.00 94.00 298 ILE A N 1
ATOM 2273 C CA . ILE A 1 298 ? 15.613 8.049 -16.422 1.00 94.00 298 ILE A CA 1
ATOM 2274 C C . ILE A 1 298 ? 14.993 9.317 -17.007 1.00 94.00 298 ILE A C 1
ATOM 2276 O O . ILE A 1 298 ? 14.119 9.899 -16.375 1.00 94.00 298 ILE A O 1
ATOM 2280 N N . GLU A 1 299 ? 15.379 9.719 -18.218 1.00 93.44 299 GLU A N 1
ATOM 2281 C CA . GLU A 1 299 ? 14.814 10.898 -18.888 1.00 93.44 299 GLU A CA 1
ATOM 2282 C C . GLU A 1 299 ? 13.298 10.771 -19.073 1.00 93.44 299 GLU A C 1
ATOM 2284 O O . GLU A 1 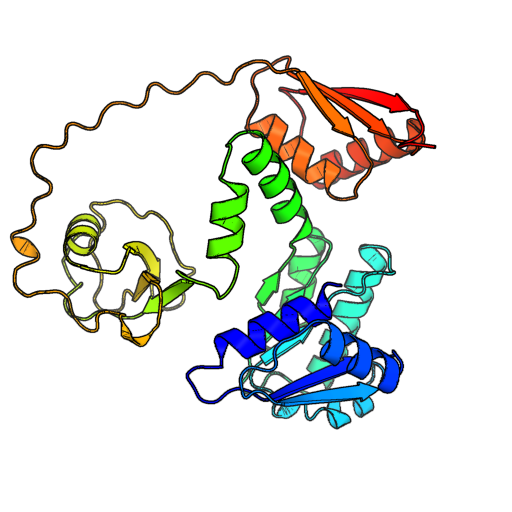299 ? 12.542 11.673 -18.704 1.00 93.44 299 GLU A O 1
ATOM 2289 N N . SER A 1 300 ? 12.842 9.622 -19.580 1.00 90.75 300 SER A N 1
ATOM 2290 C CA . SER A 1 300 ? 11.414 9.348 -19.764 1.00 90.75 300 SER A CA 1
ATOM 2291 C C . SER A 1 300 ? 10.666 9.337 -18.431 1.00 90.75 300 SER A C 1
ATOM 2293 O O . SER A 1 300 ? 9.540 9.827 -18.345 1.00 90.75 300 SER A O 1
ATOM 2295 N N . ASP A 1 301 ? 11.268 8.783 -17.377 1.00 88.75 301 ASP A N 1
ATOM 2296 C CA . ASP A 1 301 ? 10.644 8.710 -16.060 1.00 88.75 301 ASP A CA 1
ATOM 2297 C C . ASP A 1 301 ? 10.557 10.084 -15.386 1.00 88.75 301 ASP A C 1
ATOM 2299 O O . ASP A 1 301 ? 9.485 10.449 -14.902 1.00 88.75 301 ASP A O 1
ATOM 2303 N N . MET A 1 302 ? 11.623 10.889 -15.439 1.00 92.50 302 MET A N 1
ATOM 2304 C CA . MET A 1 302 ? 11.628 12.262 -14.916 1.00 92.50 302 MET A CA 1
ATOM 2305 C C . MET A 1 302 ? 10.626 13.146 -15.662 1.00 92.50 302 MET A C 1
ATOM 2307 O O . MET A 1 302 ? 9.856 13.870 -15.029 1.00 92.50 302 MET A O 1
ATOM 2311 N N . TYR A 1 303 ? 10.555 13.019 -16.993 1.00 91.25 303 TYR A N 1
ATOM 2312 C CA . TYR A 1 303 ? 9.556 13.717 -17.802 1.00 91.25 303 TYR A CA 1
ATOM 2313 C C . TYR A 1 303 ? 8.127 13.364 -17.369 1.00 91.25 303 TYR A C 1
ATOM 2315 O O . TYR A 1 303 ? 7.308 14.255 -17.139 1.00 91.25 303 TYR A O 1
ATOM 2323 N N . ARG A 1 304 ? 7.825 12.068 -17.195 1.00 85.56 304 ARG A N 1
ATOM 2324 C CA . ARG A 1 304 ? 6.499 11.606 -16.741 1.00 85.56 304 ARG A CA 1
ATOM 2325 C C . ARG A 1 304 ? 6.153 12.106 -15.338 1.00 85.56 304 ARG A C 1
ATOM 2327 O O . ARG A 1 304 ? 4.991 12.422 -15.088 1.00 85.56 304 ARG A O 1
ATOM 2334 N N . ARG A 1 305 ? 7.142 12.188 -14.446 1.00 85.81 305 ARG A N 1
ATOM 2335 C CA . ARG A 1 305 ? 6.990 12.694 -13.072 1.00 85.81 305 ARG A CA 1
ATOM 2336 C C . ARG A 1 305 ? 6.922 14.220 -12.988 1.00 85.81 305 ARG A C 1
ATOM 2338 O O . ARG A 1 305 ? 6.516 14.732 -11.955 1.00 85.81 305 ARG A O 1
ATOM 2345 N N . LYS A 1 306 ? 7.267 14.935 -14.068 1.00 89.81 306 LYS A N 1
ATOM 2346 C CA . LYS A 1 306 ? 7.469 16.396 -14.085 1.00 89.81 306 LYS A CA 1
ATOM 2347 C C . LYS A 1 306 ? 8.534 16.844 -13.080 1.00 89.81 306 LYS A C 1
ATOM 2349 O O . LYS A 1 306 ? 8.427 17.915 -12.492 1.00 89.81 306 LYS A O 1
ATOM 2354 N N . GLU A 1 307 ? 9.555 16.014 -12.905 1.00 91.31 307 GLU A N 1
ATOM 2355 C CA . GLU A 1 307 ? 10.633 16.235 -11.947 1.00 91.31 307 GLU A CA 1
ATOM 2356 C C . GLU A 1 307 ? 11.912 16.687 -12.646 1.00 91.31 307 GLU A C 1
ATOM 2358 O O . GLU A 1 307 ? 12.185 16.333 -13.794 1.00 91.31 307 GLU A O 1
ATOM 2363 N N . THR A 1 308 ? 12.713 17.489 -11.947 1.00 92.69 308 THR A N 1
ATOM 2364 C CA . THR A 1 308 ? 14.035 17.920 -12.420 1.00 92.69 308 THR A CA 1
ATOM 2365 C C . THR A 1 308 ? 15.065 17.721 -11.316 1.00 92.69 308 THR A C 1
ATOM 2367 O O . THR A 1 308 ? 14.920 18.224 -10.201 1.00 92.69 308 THR A O 1
ATOM 2370 N N . LEU A 1 309 ? 16.137 16.995 -11.637 1.00 92.25 309 LEU A N 1
ATOM 2371 C CA . LEU A 1 309 ? 17.217 16.690 -10.702 1.00 92.25 309 LEU A CA 1
ATOM 2372 C C . LEU A 1 309 ? 18.158 17.897 -10.569 1.00 92.25 309 LEU A C 1
ATOM 2374 O O . LEU A 1 309 ? 19.147 18.011 -11.285 1.00 92.25 309 LEU A O 1
ATOM 2378 N N . LEU A 1 310 ? 17.821 18.827 -9.676 1.00 92.56 310 LEU A N 1
ATOM 2379 C CA . LEU A 1 310 ? 18.578 20.064 -9.445 1.00 92.56 310 LEU A CA 1
ATOM 2380 C C . LEU A 1 310 ? 19.781 19.864 -8.515 1.00 92.56 310 LEU A C 1
ATOM 2382 O O . LEU A 1 310 ? 20.797 20.543 -8.660 1.00 92.56 310 LEU A O 1
ATOM 2386 N N . ASN A 1 311 ? 19.670 18.948 -7.551 1.00 93.06 311 ASN A N 1
ATOM 2387 C CA . ASN A 1 311 ? 20.700 18.726 -6.537 1.00 93.06 311 ASN A CA 1
ATOM 2388 C C . ASN A 1 311 ? 21.681 17.611 -6.916 1.00 93.06 311 ASN A C 1
ATOM 2390 O O . ASN A 1 311 ? 22.772 17.543 -6.346 1.00 93.06 311 ASN A O 1
ATOM 2394 N N . LEU A 1 312 ? 21.304 16.755 -7.871 1.00 95.50 312 LEU A N 1
ATOM 2395 C CA . LEU A 1 312 ? 22.032 15.541 -8.228 1.00 95.50 312 LEU A CA 1
ATOM 2396 C C . LEU A 1 312 ? 22.682 15.636 -9.611 1.00 95.50 312 LEU A C 1
ATOM 2398 O O . LEU A 1 312 ? 22.112 16.179 -10.551 1.00 95.50 312 LEU A O 1
ATOM 2402 N N . THR A 1 313 ? 23.842 15.006 -9.768 1.00 95.44 313 THR A N 1
ATOM 2403 C CA . THR A 1 313 ? 24.424 14.674 -11.076 1.00 95.44 313 THR A CA 1
ATOM 2404 C C . THR A 1 313 ? 24.572 13.161 -11.194 1.00 95.44 313 THR A C 1
ATOM 2406 O O . THR A 1 313 ? 25.237 12.537 -10.364 1.00 95.44 313 THR A O 1
ATOM 2409 N N . VAL A 1 314 ? 23.951 12.569 -12.218 1.00 95.94 314 VAL A N 1
ATOM 2410 C CA . VAL A 1 314 ? 23.952 11.116 -12.442 1.00 95.94 314 VAL A CA 1
ATOM 2411 C C . VAL A 1 314 ? 25.078 10.728 -13.398 1.00 95.94 314 VAL A C 1
ATOM 2413 O O . VAL A 1 314 ? 25.173 11.232 -14.514 1.00 95.94 314 VAL A O 1
ATOM 2416 N N . HIS A 1 315 ? 25.923 9.795 -12.967 1.00 95.94 315 HIS A N 1
ATOM 2417 C CA . HIS A 1 315 ? 26.980 9.194 -13.769 1.00 95.94 315 HIS A CA 1
ATOM 2418 C C . HIS A 1 315 ? 26.721 7.704 -13.942 1.00 95.94 315 HIS A C 1
ATOM 2420 O O . HIS A 1 315 ? 26.506 6.978 -12.973 1.00 95.94 315 HIS A O 1
ATOM 2426 N N . HIS A 1 316 ? 26.825 7.226 -15.174 1.00 95.94 316 HIS A N 1
ATOM 2427 C CA . HIS A 1 316 ? 26.660 5.816 -15.487 1.00 95.94 316 HIS A CA 1
ATOM 2428 C C . HIS A 1 316 ? 28.017 5.117 -15.573 1.00 95.94 316 HIS A C 1
ATOM 2430 O O . HIS A 1 316 ? 28.963 5.613 -16.190 1.00 95.94 316 HIS A O 1
ATOM 2436 N N . ARG A 1 317 ? 28.105 3.943 -14.952 1.00 94.50 317 ARG A N 1
ATOM 2437 C CA . ARG A 1 317 ? 29.196 2.982 -15.116 1.00 94.50 317 ARG A CA 1
ATOM 2438 C C . ARG A 1 317 ? 28.591 1.647 -15.512 1.00 94.50 317 ARG A C 1
ATOM 2440 O O . ARG A 1 317 ? 27.581 1.224 -14.950 1.00 94.50 317 ARG A O 1
ATOM 2447 N N . GLU A 1 318 ? 29.144 1.040 -16.546 1.00 93.38 318 GLU A N 1
ATOM 2448 C CA . GLU A 1 318 ? 28.719 -0.269 -17.027 1.00 93.38 318 GLU A CA 1
ATOM 2449 C C . GLU A 1 318 ? 29.681 -1.329 -16.507 1.00 93.38 318 GLU A C 1
ATOM 2451 O O . GLU A 1 318 ? 30.893 -1.104 -16.468 1.00 93.38 318 GLU A O 1
ATOM 2456 N N . GLY A 1 319 ? 29.139 -2.455 -16.061 1.00 89.56 319 GLY A N 1
ATOM 2457 C CA . GLY A 1 319 ? 29.948 -3.571 -15.602 1.00 89.56 319 GLY A CA 1
ATOM 2458 C C . GLY A 1 319 ? 29.118 -4.678 -14.968 1.00 89.56 319 GLY A C 1
ATOM 2459 O O . GLY A 1 319 ? 27.966 -4.469 -14.590 1.00 89.56 319 GLY A O 1
ATOM 2460 N N . SER A 1 320 ? 29.710 -5.869 -14.891 1.00 88.38 320 SER A N 1
ATOM 2461 C CA . SER A 1 320 ? 29.041 -7.047 -14.342 1.00 88.38 320 SER A CA 1
ATOM 2462 C C . SER A 1 320 ? 28.865 -6.934 -12.832 1.00 88.38 320 SER A C 1
ATOM 2464 O O . SER A 1 320 ? 29.778 -6.540 -12.107 1.00 88.38 320 SER A O 1
ATOM 2466 N N . LEU A 1 321 ? 27.696 -7.339 -12.347 1.00 84.00 321 LEU A N 1
ATOM 2467 C CA . LEU A 1 321 ? 27.408 -7.461 -10.922 1.00 84.00 321 LEU A CA 1
ATOM 2468 C C . LEU A 1 321 ? 27.824 -8.860 -10.469 1.00 84.00 321 LEU A C 1
ATOM 2470 O O . LEU A 1 321 ? 26.989 -9.736 -10.287 1.00 84.00 321 LEU A O 1
ATOM 2474 N N . GLY A 1 322 ? 29.137 -9.058 -10.352 1.00 73.75 322 GLY A N 1
ATOM 2475 C CA . GLY A 1 322 ? 29.737 -10.354 -10.027 1.00 73.75 322 GLY A CA 1
ATOM 2476 C C . GLY A 1 322 ? 30.026 -11.235 -11.248 1.00 73.75 322 GLY A C 1
ATOM 2477 O O . GLY A 1 322 ? 29.552 -10.967 -12.354 1.00 73.75 322 GLY A O 1
ATOM 2478 N N . ALA A 1 323 ? 30.877 -12.236 -11.017 1.00 43.91 323 ALA A N 1
ATOM 2479 C CA . ALA A 1 323 ? 31.190 -13.353 -11.906 1.00 43.91 323 ALA A CA 1
ATOM 2480 C C . ALA A 1 323 ? 30.433 -14.603 -11.443 1.00 43.91 323 ALA A C 1
ATOM 2482 O O . ALA A 1 323 ? 30.186 -14.693 -10.217 1.00 43.91 323 ALA A O 1
#

Foldseek 3Di:
DPVLVVQQLQQLLCLVVQGEEAEDEEQDDQVVVVVVNVVRHDNSNYHYHYDHDQLLDLVSCVVRVVQPDQEDEADFDPVDDLVVRQVSQLSSQLSCVVVLPDPNHEYEYEHQDPVCPVVSCVSHNDDYHYDHCLLVVLLQVQVCVVDPCVVVVVVCAPGLAFKYKDWFDAAPQAQPFQLLVQQQQPQKGFQWKDDVPGDTDGPDDRRDGDHRRITTTIIHNDPVSDHNYTDPCSVVDDPPDPDPPPPPPPAFEAEEEEAEEDDLSVLSNLQSCLVRHAAPHEYEYEYQPDPVVVVVSNVVSCVVVVHDSGRYDYHYDHDDPDD

Radius of gyration: 23.48 Å; chains: 1; bounding box: 53×53×58 Å

pLDDT: mean 88.25, std 8.7, range [43.91, 96.94]

Sequence (323 aa):
PIVPALVSELCFARQEVGGTVVVLLTQLSKIDVEDALRAHIRFSNSHVVVRTGDVAKAEDLDKVSVKNARTVLVVSPADHSREAADARTLHVLLTMRSMKWPRDGTCVVEGQLPRNLRLFHETCYASSEVLVPGDFVGQLIVQSSEQRGLSRIIAQIFGFDGDEFYIHPVQGTEGLTFGQVLGGLPGVVAVGIRKPGCAPVLVPEMNLVMEADDELVLLAEDRSVLPTRMPEDVQSLSIGGLRRRKSKALLKERQEIVIIGWSDHIGAALVELNGYCGPGTKVVIYSPTPTVDRTKFIESDMYRRKETLLNLTVHHREGSLGA

InterPro domains:
  IPR003148 Regulator of K+ conductance, N-terminal lobe [PF22614] (9-99)
  IPR010420 CASTOR/POLLUX/SYM8 ion channel, conserved domain [PF06241] (135-224)
  IPR044849 Ion channel CASTOR/POLLUX/SYM8-like [PTHR31563] (5-319)

Secondary structure (DSSP, 8-state):
-HHHHHHHHHHHTTGGGT--EEEEEESS-HHHHHHHHHHH---TT-EEEEEE--TT-HHHHHHTTGGG-SEEEEPPPTTS-HHHHHHHHHHHHHHHHHTT--SSSEEEEE-S-GGGHHHHHHHSSS-EEEE-HHHHHHHHHHHHHHSTTHHHHHHHHHSSSS-EEEEEE-BT-TT-BHHHHHHT-TTSEEEEEE-TTSPPEES--TTPBPPTTPEEEEEES-GGG--SB--TTGGG----S--------PPPPP-EEEEES--TTHHHHHHHHHHHSPTTEEEEEEESS-HHHHHHHHHHHHHHHT---SSEEEEEEE--S--

Organism: Noctiluca scintillans (NCBI:txid2966)